Protein AF-A0A843UYB7-F1 (afdb_monomer_lite)

Foldseek 3Di:
DDDDDDDDDDDDDDDDDDDDDDDDPPDDDPPPDDDPVRVVVVVVCVVPPDPPPPPPPPPPPPVPPPPPPPPDPPDDDDPDPDDDDDPDDPPDPPPPPPPPLVCLLVVLVVQLVVLVVQLVVLQVVLVVCVVVVNNVSSVVSNVVSVVSVVSSVVSVVVSVVSVVVVVVVVCVPPDDDDQPVDDPVVSVVVVVVVVCVVVVHDDD

Sequence (204 aa):
MPQDRLPILGSQHSEVKDLSSAQRKSSDSYSMNKSGSDFRQEVLESLFCAPKRFEETPKRAQLQLGLNRTRVVGQKVVSAPLDDVNPRPPTDITKEVDDNEDDSYPILRRAAKQSWDLMKRYYEAAVDAFNKGDRAKADYLIEQGKHYNKMAREADENSARKVLDSRNVESENDFVLDLHTHDAKNGVKLLKCHLRSLAGIPCK

Secondary structure (DSSP, 8-state):
-----------------------------------HHHHHHHHHHHHH----------------TTTT----TT-----SPPP----PPP----------GGGHHHHHHHHHHHHHHHHHHHHHHHHHHHHTT-HHHHHHHHHHHHHHHHHHHHHHHHHHHHHHHHHHHHHTT------TTS-HHHHHHHHHHHHHHHTT----

Structure (mmCIF, N/CA/C/O backbone):
data_AF-A0A843UYB7-F1
#
_entry.id   AF-A0A843UYB7-F1
#
loop_
_atom_site.group_PDB
_atom_site.id
_atom_site.type_symbol
_atom_site.label_atom_id
_atom_site.label_alt_id
_atom_site.label_comp_id
_atom_site.label_asym_id
_atom_site.label_entit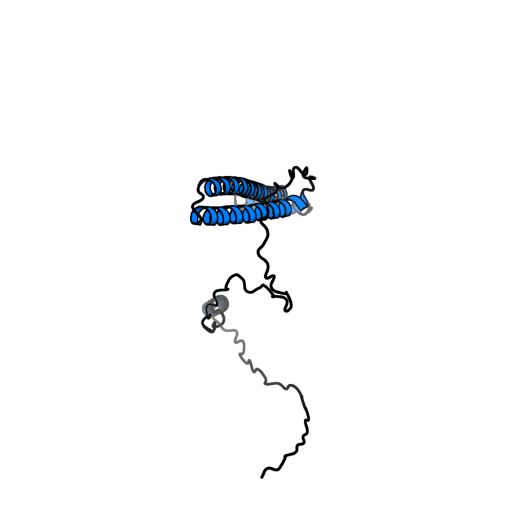y_id
_atom_site.label_seq_id
_atom_site.pdbx_PDB_ins_code
_atom_site.Cartn_x
_atom_site.Cartn_y
_atom_site.Cartn_z
_atom_site.occupancy
_atom_site.B_iso_or_equiv
_atom_site.auth_seq_id
_atom_site.auth_comp_id
_atom_site.auth_asym_id
_atom_site.auth_atom_id
_atom_site.pdbx_PDB_model_num
ATOM 1 N N . MET A 1 1 ? -32.631 -72.052 23.755 1.00 38.47 1 MET A N 1
ATOM 2 C CA . MET A 1 1 ? -31.395 -72.840 23.593 1.00 38.47 1 MET A CA 1
ATOM 3 C C . MET A 1 1 ? -30.642 -72.292 22.389 1.00 38.47 1 MET A C 1
ATOM 5 O O . MET A 1 1 ? -31.276 -72.141 21.351 1.00 38.47 1 MET A O 1
ATOM 9 N N . PRO A 1 2 ? -29.376 -71.884 22.565 1.00 52.22 2 PRO A N 1
ATOM 10 C CA . PRO A 1 2 ? -28.507 -71.350 21.517 1.00 52.22 2 PRO A CA 1
ATOM 11 C C . PRO A 1 2 ? -27.793 -72.480 20.751 1.00 52.22 2 PRO A C 1
ATOM 13 O O . PRO A 1 2 ? -28.013 -73.647 21.070 1.00 52.22 2 PRO A O 1
ATOM 16 N N . GLN A 1 3 ? -26.866 -72.073 19.868 1.00 44.91 3 GLN A N 1
ATOM 17 C CA . GLN A 1 3 ? -25.714 -72.802 19.289 1.00 44.91 3 GLN A CA 1
ATOM 18 C C . GLN A 1 3 ? -25.912 -73.178 17.804 1.00 44.91 3 GLN A C 1
ATOM 20 O O . GLN A 1 3 ? -26.955 -73.700 17.441 1.00 44.91 3 GLN A O 1
ATOM 25 N N . ASP A 1 4 ? -24.978 -72.980 16.873 1.00 44.19 4 ASP A N 1
ATOM 26 C CA . ASP A 1 4 ? -23.660 -72.340 16.906 1.00 44.19 4 ASP A CA 1
ATOM 27 C C . ASP A 1 4 ? -23.120 -72.204 15.456 1.00 44.19 4 ASP A C 1
ATOM 29 O O . ASP A 1 4 ? -23.380 -73.052 14.610 1.00 44.19 4 ASP A O 1
ATOM 33 N N . ARG A 1 5 ? -22.343 -71.133 15.236 1.00 41.47 5 ARG A N 1
ATOM 34 C CA . ARG A 1 5 ? -21.088 -70.999 14.450 1.00 41.47 5 ARG A CA 1
ATOM 35 C C . ARG A 1 5 ? -20.939 -71.440 12.976 1.00 41.47 5 ARG A C 1
ATOM 37 O O . ARG A 1 5 ? -21.003 -72.607 12.613 1.00 41.47 5 ARG A O 1
ATOM 44 N N . LEU A 1 6 ? -20.475 -70.446 12.202 1.00 46.69 6 LEU A N 1
ATOM 45 C CA . LEU A 1 6 ? -19.615 -70.498 10.998 1.00 46.69 6 LEU A CA 1
ATOM 46 C C . LEU A 1 6 ? -18.245 -71.169 11.277 1.00 46.69 6 LEU A C 1
ATOM 48 O O . LEU A 1 6 ? -17.836 -71.197 12.442 1.00 46.69 6 LEU A O 1
ATOM 52 N N . PRO A 1 7 ? -17.476 -71.615 10.253 1.00 52.88 7 PRO A N 1
ATOM 53 C CA . PRO A 1 7 ? -16.361 -70.792 9.712 1.00 52.88 7 PRO A CA 1
ATOM 54 C C . PRO A 1 7 ? -16.088 -70.971 8.182 1.00 52.88 7 PRO A C 1
ATOM 56 O O . PRO A 1 7 ? -16.431 -72.000 7.618 1.00 52.88 7 PRO A O 1
ATOM 59 N N . ILE A 1 8 ? -15.713 -69.933 7.409 1.00 40.12 8 ILE A N 1
ATOM 60 C CA . ILE A 1 8 ? -14.378 -69.331 7.093 1.00 40.12 8 ILE A CA 1
ATOM 61 C C . ILE A 1 8 ? -13.538 -70.085 6.029 1.00 40.12 8 ILE A C 1
ATOM 63 O O . ILE A 1 8 ? -13.443 -71.305 6.053 1.00 40.12 8 ILE A O 1
ATOM 67 N N . LEU A 1 9 ? -12.833 -69.260 5.223 1.00 37.69 9 LEU A N 1
ATOM 68 C CA . LEU A 1 9 ? -11.606 -69.459 4.417 1.00 37.69 9 LEU A CA 1
ATOM 69 C C . LEU A 1 9 ? -11.890 -69.625 2.909 1.00 37.69 9 LEU A C 1
ATOM 71 O O . LEU A 1 9 ? -12.564 -70.557 2.511 1.00 37.69 9 LEU A O 1
ATOM 75 N N . GLY A 1 10 ? -11.470 -68.761 1.981 1.00 32.03 10 GLY A N 1
ATOM 76 C CA . GLY A 1 10 ? -10.384 -67.781 1.942 1.00 32.03 10 GLY A CA 1
ATOM 77 C C . GLY A 1 10 ? -9.462 -68.151 0.775 1.00 32.03 10 GLY A C 1
ATOM 78 O O . GLY A 1 10 ? -9.026 -69.290 0.733 1.00 32.03 10 GLY A O 1
ATOM 79 N N . SER A 1 11 ? -9.184 -67.241 -0.165 1.00 41.31 11 SER A N 1
ATOM 80 C CA . SER A 1 11 ? -7.871 -67.113 -0.829 1.00 41.31 11 SER A CA 1
ATOM 81 C C . SER A 1 11 ? -7.881 -65.966 -1.845 1.00 41.31 11 SER A C 1
ATOM 83 O O . SER A 1 11 ? -8.784 -65.853 -2.671 1.00 41.31 11 SER A O 1
ATOM 85 N N . GLN A 1 12 ? -6.864 -65.115 -1.754 1.00 40.59 12 GLN A N 1
ATOM 86 C CA . GLN A 1 12 ? -6.526 -64.065 -2.710 1.00 40.59 12 GLN A CA 1
ATOM 87 C C . GLN A 1 12 ? -5.619 -64.658 -3.791 1.00 40.59 12 GLN A C 1
ATOM 89 O O . GLN A 1 12 ? -4.765 -65.462 -3.446 1.00 40.59 12 GLN A O 1
ATOM 94 N N . HIS A 1 13 ? -5.701 -64.189 -5.037 1.00 35.97 13 HIS A N 1
ATOM 95 C CA . HIS A 1 13 ? -4.514 -64.057 -5.887 1.00 35.97 13 HIS A CA 1
ATOM 96 C C . HIS A 1 13 ? -4.690 -62.912 -6.892 1.00 35.97 13 HIS A C 1
ATOM 98 O O . HIS A 1 13 ? -5.689 -62.793 -7.593 1.00 35.97 13 HIS A O 1
ATOM 104 N N . SER A 1 14 ? -3.676 -62.058 -6.883 1.00 39.34 14 SER A N 1
ATOM 105 C CA . SER A 1 14 ? -3.340 -60.972 -7.794 1.00 39.34 14 SER A CA 1
ATOM 106 C C . SER A 1 14 ? -2.979 -61.460 -9.200 1.00 39.34 14 SER A C 1
ATOM 108 O O . SER A 1 14 ? -2.197 -62.401 -9.302 1.00 39.34 14 SER A O 1
ATOM 110 N N . GLU A 1 15 ? -3.347 -60.716 -10.247 1.00 38.31 15 GLU A N 1
ATOM 111 C CA . GLU A 1 15 ? -2.420 -60.483 -11.364 1.00 38.31 15 GLU A CA 1
ATOM 112 C C . GLU A 1 15 ? -2.709 -59.139 -12.054 1.00 38.31 15 GLU A C 1
ATOM 114 O O . GLU A 1 15 ? -3.790 -58.889 -12.583 1.00 38.31 15 GLU A O 1
ATOM 119 N N . VAL A 1 16 ? -1.712 -58.259 -11.997 1.00 43.47 16 VAL A N 1
ATOM 120 C CA . VAL A 1 16 ? -1.523 -57.085 -12.852 1.00 43.47 16 VAL A CA 1
ATOM 121 C C . VAL A 1 16 ? -0.778 -57.528 -14.112 1.00 43.47 16 VAL A C 1
ATOM 123 O O . VAL A 1 16 ? 0.199 -58.264 -13.987 1.00 43.47 16 VAL A O 1
ATOM 126 N N . LYS A 1 17 ? -1.196 -57.053 -15.295 1.00 40.38 17 LYS A N 1
ATOM 127 C CA . LYS A 1 17 ? -0.360 -56.932 -16.510 1.00 40.38 17 LYS A CA 1
ATOM 128 C C . LYS A 1 17 ? -1.025 -56.038 -17.565 1.00 40.38 17 LYS A C 1
ATOM 130 O O . LYS A 1 17 ? -1.943 -56.432 -18.273 1.00 40.38 17 LYS A O 1
ATOM 135 N N . ASP A 1 18 ? -0.568 -54.796 -17.547 1.00 33.97 18 ASP A N 1
ATOM 136 C CA . ASP A 1 18 ? -0.149 -53.916 -18.643 1.00 33.97 18 ASP A CA 1
ATOM 137 C C . ASP A 1 18 ? -0.602 -54.140 -20.105 1.00 33.97 18 ASP A C 1
ATOM 139 O O . ASP A 1 18 ? -0.349 -55.162 -20.734 1.00 33.97 18 ASP A O 1
ATOM 143 N N . LEU A 1 19 ? -1.130 -53.027 -20.641 1.00 41.94 19 LEU A N 1
ATOM 144 C CA . LEU A 1 19 ? -0.761 -52.321 -21.882 1.00 41.94 19 LEU A CA 1
ATOM 145 C C . LEU A 1 19 ? -0.670 -53.105 -23.204 1.00 41.94 19 LEU A C 1
ATOM 147 O O . LEU A 1 19 ? 0.316 -53.775 -23.486 1.00 41.94 19 LEU A O 1
ATOM 151 N N . SER A 1 20 ? -1.581 -52.784 -24.133 1.00 36.72 20 SER A N 1
ATOM 152 C CA . SER A 1 20 ? -1.238 -52.717 -25.560 1.00 36.72 20 SER A CA 1
ATOM 153 C C . SER A 1 20 ? -2.228 -51.875 -26.379 1.00 36.72 20 SER A C 1
ATOM 155 O O . SER A 1 20 ? -3.390 -52.222 -26.551 1.00 36.72 20 SER A O 1
ATOM 157 N N . SER A 1 21 ? -1.700 -50.754 -26.874 1.00 40.72 21 SER A N 1
ATOM 158 C CA . SER A 1 21 ? -1.943 -50.099 -28.168 1.00 40.72 21 SER A CA 1
ATOM 159 C C . SER A 1 21 ? -3.346 -50.137 -28.811 1.00 40.72 21 SER A C 1
ATOM 161 O O . SER A 1 21 ? -3.696 -51.041 -29.560 1.00 40.72 21 SER A O 1
ATOM 163 N N . ALA A 1 22 ? -4.086 -49.029 -28.686 1.00 41.28 22 ALA A N 1
ATOM 164 C CA . ALA A 1 22 ? -5.097 -48.647 -29.674 1.00 41.28 22 ALA A CA 1
ATOM 165 C C . ALA A 1 22 ? -4.536 -47.511 -30.542 1.00 41.28 22 ALA A C 1
ATOM 167 O O . ALA A 1 22 ? -4.324 -46.382 -30.094 1.00 41.28 22 ALA A O 1
ATOM 168 N N . GLN A 1 23 ? -4.226 -47.869 -31.784 1.00 40.38 23 GLN A N 1
ATOM 169 C CA . GLN A 1 23 ? -3.634 -47.029 -32.815 1.00 40.38 23 GLN A CA 1
ATOM 170 C C . GLN A 1 23 ? -4.481 -45.776 -33.082 1.00 40.38 23 GLN A C 1
ATOM 172 O O . GLN A 1 23 ? -5.646 -45.862 -33.466 1.00 40.38 23 GLN A O 1
ATOM 177 N N . ARG A 1 24 ? -3.860 -44.598 -32.964 1.00 41.16 24 ARG A N 1
ATOM 178 C CA . ARG A 1 24 ? -4.376 -43.358 -33.551 1.00 41.16 24 ARG A CA 1
ATOM 179 C C . ARG A 1 24 ? -4.051 -43.375 -35.043 1.00 41.16 24 ARG A C 1
ATOM 181 O O . ARG A 1 24 ? -2.905 -43.153 -35.424 1.00 41.16 24 ARG A O 1
ATOM 188 N N . LYS A 1 25 ? -5.046 -43.634 -35.891 1.00 37.84 25 LYS A N 1
ATOM 189 C CA . LYS A 1 25 ? -4.971 -43.271 -37.311 1.00 37.84 25 LYS A CA 1
ATOM 190 C C . LYS A 1 25 ? -5.332 -41.793 -37.430 1.00 37.84 25 LYS A C 1
ATOM 192 O O . LYS A 1 25 ? -6.505 -41.451 -37.491 1.00 37.84 25 LYS A O 1
ATOM 197 N N . SER A 1 26 ? -4.320 -40.930 -37.408 1.00 42.53 26 SER A N 1
ATOM 198 C CA . SER A 1 26 ? -4.428 -39.612 -38.032 1.00 42.53 26 SER A CA 1
ATOM 199 C C . SER A 1 26 ? -3.944 -39.789 -39.464 1.00 42.53 26 SER A C 1
ATOM 201 O O . SER A 1 26 ? -2.758 -40.007 -39.709 1.00 42.53 26 SER A O 1
ATOM 203 N N . SER A 1 27 ? -4.885 -39.820 -40.395 1.00 46.25 27 SER A N 1
ATOM 204 C CA . SER A 1 27 ? -4.606 -39.780 -41.822 1.00 46.25 27 SER A CA 1
ATOM 205 C C . SER A 1 27 ? -5.350 -38.584 -42.368 1.00 46.25 27 SER A C 1
ATOM 207 O O . SER A 1 27 ? -6.464 -38.742 -42.840 1.00 46.25 27 SER A O 1
ATOM 209 N N . ASP A 1 28 ? -4.721 -37.415 -42.300 1.00 39.84 28 ASP A N 1
ATOM 210 C CA . ASP A 1 28 ? -5.088 -36.299 -43.159 1.00 39.84 28 ASP A CA 1
ATOM 211 C C . ASP A 1 28 ? -3.856 -35.915 -43.972 1.00 39.84 28 ASP A C 1
ATOM 213 O O . ASP A 1 28 ? -2.851 -35.400 -43.483 1.00 39.84 28 ASP A O 1
ATOM 217 N N . SER A 1 29 ? -3.926 -36.294 -45.241 1.00 45.28 29 SER A N 1
ATOM 218 C CA . SER A 1 29 ? -2.981 -35.969 -46.292 1.00 45.28 29 SER A CA 1
ATOM 219 C C . SER A 1 29 ? -2.910 -34.457 -46.489 1.00 45.28 29 SER A C 1
ATOM 221 O O . SER A 1 29 ? -3.917 -33.822 -46.810 1.00 45.28 29 SER A O 1
ATOM 223 N N . TYR A 1 30 ? -1.713 -33.888 -46.372 1.00 45.88 30 TYR A N 1
ATOM 224 C CA . TYR A 1 30 ? -1.438 -32.501 -46.732 1.00 45.88 30 TYR A CA 1
ATOM 225 C C . TYR A 1 30 ? -1.549 -32.333 -48.256 1.00 45.88 30 TYR A C 1
ATOM 227 O O . TYR A 1 30 ? -0.590 -32.528 -49.001 1.00 45.88 30 TYR A O 1
ATOM 235 N N . SER A 1 31 ? -2.750 -32.004 -48.730 1.00 49.34 31 SER A N 1
ATOM 236 C CA . SER A 1 31 ? -2.987 -31.529 -50.093 1.00 49.34 31 SER A CA 1
ATOM 237 C C . SER A 1 31 ? -2.519 -30.075 -50.184 1.00 49.34 31 SER A C 1
ATOM 239 O O . SER A 1 31 ? -3.184 -29.157 -49.700 1.00 49.34 31 SER A O 1
ATOM 241 N N . MET A 1 32 ? -1.338 -29.862 -50.765 1.00 53.53 32 MET A N 1
ATOM 242 C CA . MET A 1 32 ? -0.786 -28.534 -51.039 1.00 53.53 32 MET A CA 1
ATOM 243 C C . MET A 1 32 ? -1.452 -27.930 -52.274 1.00 53.53 32 MET A C 1
ATOM 245 O O . MET A 1 32 ? -0.832 -27.869 -53.322 1.00 53.53 32 MET A O 1
ATOM 249 N N . ASN A 1 33 ? -2.712 -27.510 -52.153 1.00 61.00 33 ASN A N 1
ATOM 250 C CA . ASN A 1 33 ? -3.392 -26.629 -53.110 1.00 61.00 33 ASN A CA 1
ATOM 251 C C . ASN A 1 33 ? -4.466 -25.813 -52.367 1.00 61.00 33 ASN A C 1
ATOM 253 O O . ASN A 1 33 ? -5.655 -25.925 -52.654 1.00 61.00 33 ASN A O 1
ATOM 257 N N . LYS A 1 34 ? -4.059 -25.039 -51.355 1.00 61.59 34 LYS A N 1
ATOM 258 C CA . LYS A 1 34 ? -4.947 -24.118 -50.632 1.00 61.59 34 LYS A CA 1
ATOM 259 C C . LYS A 1 34 ? -4.692 -22.698 -51.126 1.00 61.59 34 LYS A C 1
ATOM 261 O O . LYS A 1 34 ? -3.544 -22.253 -51.177 1.00 61.59 34 LYS A O 1
ATOM 266 N N . SER A 1 35 ? -5.746 -22.004 -51.547 1.00 64.88 35 SER A N 1
ATOM 267 C CA . SER A 1 35 ? -5.642 -20.625 -52.020 1.00 64.88 35 SER A CA 1
ATOM 268 C C . SER A 1 35 ? -5.215 -19.707 -50.864 1.00 64.88 35 SER A C 1
ATOM 270 O O . SER A 1 35 ? -5.395 -20.033 -49.692 1.00 64.88 35 SER A O 1
ATOM 272 N N . GLY A 1 36 ? -4.611 -18.549 -51.151 1.00 65.06 36 GLY A N 1
ATOM 273 C CA . GLY A 1 36 ? -4.070 -17.666 -50.103 1.00 65.06 36 GLY A CA 1
ATOM 274 C C . GLY A 1 36 ? -5.109 -17.138 -49.095 1.00 65.06 36 GLY A C 1
ATOM 275 O O . GLY A 1 36 ? -4.735 -16.593 -48.055 1.00 65.06 36 GLY A O 1
ATOM 276 N N . SER A 1 37 ? -6.410 -17.251 -49.385 1.00 69.12 37 SER A N 1
ATOM 277 C CA . SER A 1 37 ? -7.489 -17.017 -48.413 1.00 69.12 37 SER A CA 1
ATOM 278 C C . SER A 1 37 ? -7.620 -18.164 -47.414 1.00 69.12 37 SER A C 1
ATOM 280 O O . SER A 1 37 ? -7.746 -17.903 -46.221 1.00 69.12 37 SER A O 1
ATOM 282 N N . ASP A 1 38 ? -7.493 -19.405 -47.876 1.00 75.94 38 ASP A N 1
ATOM 283 C CA . ASP A 1 38 ? -7.696 -20.611 -47.070 1.00 75.94 38 ASP A CA 1
ATOM 284 C C . ASP A 1 38 ? -6.585 -20.767 -46.027 1.00 75.94 38 ASP A C 1
ATOM 286 O O . ASP A 1 38 ? -6.855 -21.090 -44.875 1.00 75.94 38 ASP A O 1
ATOM 290 N N . PHE A 1 39 ? -5.337 -20.440 -46.391 1.00 79.94 39 PHE A N 1
ATOM 291 C CA . PHE A 1 39 ? -4.223 -20.423 -45.436 1.00 79.94 39 PHE A CA 1
ATOM 292 C C . PHE A 1 39 ? -4.409 -19.355 -44.351 1.00 79.94 39 PHE A C 1
ATOM 294 O O . PHE A 1 39 ? -4.140 -19.597 -43.178 1.00 79.94 39 PHE A O 1
ATOM 301 N N . ARG A 1 40 ? -4.892 -18.161 -44.722 1.00 82.56 40 ARG A N 1
ATOM 302 C CA . ARG A 1 40 ? -5.164 -17.096 -43.744 1.00 82.56 40 ARG A CA 1
ATOM 303 C C . ARG A 1 40 ? -6.273 -17.499 -42.783 1.00 82.56 40 ARG A C 1
ATOM 305 O O . ARG A 1 40 ? -6.155 -17.240 -41.591 1.00 82.56 40 ARG A O 1
ATOM 312 N N . GLN A 1 41 ? -7.313 -18.145 -43.294 1.00 82.81 41 GLN A N 1
ATOM 313 C CA . GLN A 1 41 ? -8.404 -18.643 -42.474 1.00 82.81 41 GLN A CA 1
ATOM 314 C C . GLN A 1 41 ? -7.939 -19.767 -41.534 1.00 82.81 41 GLN A C 1
ATOM 316 O O . GLN A 1 41 ? -8.244 -19.714 -40.350 1.00 82.81 41 GLN A O 1
ATOM 321 N N . GLU A 1 42 ? -7.101 -20.690 -42.009 1.00 84.88 42 GLU A N 1
ATOM 322 C CA . GLU A 1 42 ? -6.504 -21.763 -41.199 1.00 84.88 42 GLU A CA 1
ATOM 323 C C . GLU A 1 42 ? -5.594 -21.227 -40.081 1.00 84.88 42 GLU A C 1
ATOM 325 O O . GLU A 1 42 ? -5.669 -21.683 -38.940 1.00 84.88 42 GLU A O 1
ATOM 330 N N . VAL A 1 43 ? -4.769 -20.214 -40.371 1.00 86.88 43 VAL A N 1
ATOM 331 C CA . VAL A 1 43 ? -3.932 -19.556 -39.354 1.00 86.88 43 VAL A CA 1
ATOM 332 C C . VAL A 1 43 ? -4.796 -18.870 -38.296 1.00 86.88 43 VAL A C 1
ATOM 334 O O . VAL A 1 43 ? -4.516 -18.992 -37.103 1.00 86.88 43 VAL A O 1
ATOM 337 N N . LEU A 1 44 ? -5.854 -18.166 -38.707 1.00 85.44 44 LEU A N 1
ATOM 338 C CA . LEU A 1 44 ? -6.772 -17.513 -37.772 1.00 85.44 44 LEU A CA 1
ATOM 339 C C . LEU A 1 44 ? -7.533 -18.539 -36.924 1.00 85.44 44 LEU A C 1
ATOM 341 O O . LEU A 1 44 ? -7.617 -18.382 -35.709 1.00 85.44 44 LEU A O 1
ATOM 345 N N . GLU A 1 45 ? -8.023 -19.619 -37.524 1.00 82.94 45 GLU A N 1
ATOM 346 C CA . GLU A 1 45 ? -8.679 -20.704 -36.794 1.00 82.94 45 GLU A CA 1
ATOM 347 C C . GLU A 1 45 ? -7.714 -21.360 -35.802 1.00 82.94 45 GLU A C 1
ATOM 349 O O . GLU A 1 45 ? -8.072 -21.547 -34.646 1.00 82.94 45 GLU A O 1
ATOM 354 N N . SER A 1 46 ? -6.454 -21.603 -36.165 1.00 83.94 46 SER A N 1
ATOM 355 C CA . SER A 1 46 ? -5.486 -22.190 -35.232 1.00 83.94 46 SER A CA 1
ATOM 356 C C . SER A 1 46 ? -5.088 -21.258 -34.080 1.00 83.94 46 SER A C 1
ATOM 358 O O . SER A 1 46 ? -4.744 -21.749 -33.004 1.00 83.94 46 SER A O 1
ATOM 360 N N . LEU A 1 47 ? -5.100 -19.936 -34.284 1.00 86.75 47 LEU A N 1
ATOM 361 C CA . LEU A 1 47 ? -4.780 -18.957 -33.237 1.00 86.75 47 LEU A CA 1
ATOM 362 C C . LEU A 1 47 ? -5.957 -18.714 -32.283 1.00 86.75 47 LEU A C 1
ATOM 364 O O . LEU A 1 47 ? -5.740 -18.479 -31.094 1.00 86.75 47 LEU A O 1
ATOM 368 N N . PHE A 1 48 ? -7.190 -18.758 -32.795 1.00 82.69 48 PHE A N 1
ATOM 369 C CA . PHE A 1 48 ? -8.384 -18.342 -32.053 1.00 82.69 48 PHE A CA 1
ATOM 370 C C . PHE A 1 48 ? -9.337 -19.487 -31.683 1.00 82.69 48 PHE A C 1
ATOM 372 O O . PHE A 1 48 ? -10.171 -19.307 -30.791 1.00 82.69 48 PHE A O 1
ATOM 379 N N . CYS A 1 49 ? -9.201 -20.684 -32.262 1.00 75.94 49 CYS A N 1
ATOM 380 C CA . CYS A 1 49 ? -9.852 -21.886 -31.744 1.00 75.94 49 CYS A CA 1
ATOM 381 C C . CYS A 1 49 ? -9.088 -22.394 -30.521 1.00 75.94 49 CYS A C 1
ATOM 383 O O . CYS A 1 49 ? -8.276 -23.316 -30.583 1.00 75.94 49 CYS A O 1
ATOM 385 N N . ALA A 1 50 ? -9.392 -21.807 -29.366 1.00 72.00 50 ALA A N 1
ATOM 386 C CA . ALA A 1 50 ? -9.063 -22.432 -28.096 1.00 72.00 50 ALA A CA 1
ATOM 387 C C . ALA A 1 50 ? -9.695 -23.842 -28.053 1.00 72.00 50 ALA A C 1
ATOM 389 O O . ALA A 1 50 ? -10.860 -23.988 -28.447 1.00 72.00 50 ALA A O 1
ATOM 390 N N . PRO A 1 51 ? -8.981 -24.876 -27.564 1.00 70.81 51 PRO A N 1
ATOM 391 C CA . PRO A 1 51 ? -9.575 -26.182 -27.312 1.00 70.81 51 PRO A CA 1
ATOM 392 C C . PRO A 1 51 ? -10.877 -25.995 -26.543 1.00 70.81 51 PRO A C 1
ATOM 394 O O . PRO A 1 51 ? -10.898 -25.253 -25.558 1.00 70.81 51 PRO A O 1
ATOM 397 N N . LYS A 1 52 ? -11.951 -26.623 -27.036 1.00 58.06 52 LYS A N 1
ATOM 398 C CA . LYS A 1 52 ? -13.307 -26.543 -26.486 1.00 58.06 52 LYS A CA 1
ATOM 399 C C . LYS A 1 52 ? -13.211 -26.759 -24.976 1.00 58.06 52 LYS A C 1
ATOM 401 O O . LYS A 1 52 ? -13.017 -27.886 -24.522 1.00 58.06 52 LYS A O 1
ATOM 406 N N . ARG A 1 53 ? -13.246 -25.673 -24.197 1.00 58.84 53 ARG A N 1
ATOM 407 C CA . ARG A 1 53 ? -13.254 -25.776 -22.742 1.00 58.84 53 ARG A CA 1
ATOM 408 C C . ARG A 1 53 ? -14.562 -26.468 -22.424 1.00 58.84 53 ARG A C 1
ATOM 410 O O . ARG A 1 53 ? -15.623 -25.922 -22.713 1.00 58.84 53 ARG A O 1
ATOM 417 N N . PHE A 1 54 ? -14.490 -27.690 -21.915 1.00 53.59 54 PHE A N 1
ATOM 418 C CA . PHE A 1 54 ? -15.643 -28.272 -21.262 1.00 53.59 54 PHE A CA 1
ATOM 419 C C . PHE A 1 54 ? -16.048 -27.272 -20.179 1.00 53.59 54 PHE A C 1
ATOM 421 O O . PHE A 1 54 ? -15.229 -26.926 -19.325 1.00 53.59 54 PHE A O 1
ATOM 428 N N . GLU A 1 55 ? -17.271 -26.746 -20.254 1.00 58.34 55 GLU A N 1
ATOM 429 C CA . GLU A 1 55 ? -17.904 -26.092 -19.113 1.00 58.34 55 GLU A CA 1
ATOM 430 C C . GLU A 1 55 ? -18.170 -27.174 -18.064 1.00 58.34 55 GLU A C 1
ATOM 432 O O . GLU A 1 55 ? -19.298 -27.591 -17.820 1.00 58.34 55 GLU A O 1
ATOM 437 N N . GLU A 1 56 ? -17.111 -27.662 -17.426 1.00 56.53 56 GLU A N 1
ATOM 438 C CA . GLU A 1 56 ? -17.253 -28.093 -16.055 1.00 56.53 56 GLU A CA 1
ATOM 439 C C . GLU A 1 56 ? -17.448 -26.796 -15.284 1.00 56.53 56 GLU A C 1
ATOM 441 O O . GLU A 1 56 ? -16.511 -26.018 -15.090 1.00 56.53 56 GLU A O 1
ATOM 446 N N . THR A 1 57 ? -18.712 -26.497 -14.969 1.00 53.75 57 THR A N 1
ATOM 447 C CA . THR A 1 57 ? -19.073 -25.374 -14.109 1.00 53.75 57 THR A CA 1
ATOM 448 C C . THR A 1 57 ? -18.059 -25.338 -12.972 1.00 53.75 57 THR A C 1
ATOM 450 O O . THR A 1 57 ? -17.972 -26.333 -12.242 1.00 53.75 57 THR A O 1
ATOM 453 N N . PRO A 1 58 ? -17.276 -24.261 -12.791 1.00 46.25 58 PRO A N 1
ATOM 454 C CA . PRO A 1 58 ? -16.450 -24.173 -11.614 1.00 46.25 58 PRO A CA 1
ATOM 455 C C . PRO A 1 58 ? -17.455 -24.074 -10.480 1.00 46.25 58 PRO A C 1
ATOM 457 O O . PRO A 1 58 ? -18.081 -23.031 -10.269 1.00 46.25 58 PRO A O 1
ATOM 460 N N . LYS A 1 59 ? -17.673 -25.189 -9.779 1.00 53.66 59 LYS A N 1
ATOM 461 C CA . LYS A 1 59 ? -18.308 -25.174 -8.475 1.00 53.66 59 LYS A CA 1
ATOM 462 C C . LYS A 1 59 ? -17.429 -24.207 -7.708 1.00 53.66 59 LYS A C 1
ATOM 464 O O . LYS A 1 59 ? -16.279 -24.533 -7.426 1.00 53.66 59 LYS A O 1
ATOM 469 N N . ARG A 1 60 ? -17.901 -22.967 -7.537 1.00 51.50 60 ARG A N 1
ATOM 470 C CA . ARG A 1 60 ? -17.169 -21.908 -6.851 1.00 51.50 60 ARG A CA 1
ATOM 471 C C . ARG A 1 60 ? -16.960 -22.412 -5.434 1.00 51.50 60 ARG A C 1
ATOM 473 O O . ARG A 1 60 ? -17.776 -22.166 -4.552 1.00 51.50 60 ARG A O 1
ATOM 480 N N . ALA A 1 61 ? -15.879 -23.148 -5.221 1.00 54.47 61 ALA A N 1
ATOM 481 C CA . ALA A 1 61 ? -15.284 -23.273 -3.924 1.00 54.47 61 ALA A CA 1
ATOM 482 C C . ALA A 1 61 ? -14.786 -21.862 -3.651 1.00 54.47 61 ALA A C 1
ATOM 484 O O . ALA A 1 61 ? -13.717 -21.461 -4.107 1.00 54.47 61 ALA A O 1
ATOM 485 N N . GLN A 1 62 ? -15.628 -21.068 -2.986 1.00 55.41 62 GLN A N 1
ATOM 486 C CA . GLN A 1 62 ? -15.120 -19.991 -2.163 1.00 55.41 62 GLN A CA 1
ATOM 487 C C . GLN A 1 62 ? -13.985 -20.629 -1.373 1.00 55.41 62 GLN A C 1
ATOM 489 O O . GLN A 1 62 ? -14.226 -21.520 -0.555 1.00 55.41 62 GLN A O 1
ATOM 494 N N . LEU A 1 63 ? -12.747 -20.277 -1.712 1.00 51.56 63 LEU A N 1
ATOM 495 C CA . LEU A 1 63 ? -11.610 -20.653 -0.901 1.00 51.56 63 LEU A CA 1
ATOM 496 C C . LEU A 1 63 ? -11.865 -19.959 0.429 1.00 51.56 63 LEU A C 1
ATOM 498 O O . LEU A 1 63 ? -11.635 -18.760 0.567 1.00 51.56 63 LEU A O 1
ATOM 502 N N . GLN A 1 64 ? -12.450 -20.698 1.373 1.00 48.31 64 GLN A N 1
ATOM 503 C CA . GLN A 1 64 ? -12.569 -20.255 2.744 1.00 48.31 64 GLN A CA 1
ATOM 504 C C . GLN A 1 64 ? -11.140 -20.031 3.215 1.00 48.31 64 GLN A C 1
ATOM 506 O O . GLN A 1 64 ? -10.364 -20.970 3.418 1.00 48.31 64 GLN A O 1
ATOM 511 N N . LEU A 1 65 ? -10.778 -18.757 3.292 1.00 54.97 65 LEU A N 1
ATOM 512 C CA . LEU A 1 65 ? -9.529 -18.285 3.841 1.00 54.97 65 LEU A CA 1
ATOM 513 C C . LEU A 1 65 ? -9.376 -18.909 5.238 1.00 54.97 65 LEU A C 1
ATOM 515 O O . LEU A 1 65 ? -10.084 -18.526 6.164 1.00 54.97 65 LEU A O 1
ATOM 519 N N . GLY A 1 66 ? -8.503 -19.914 5.380 1.00 55.53 66 GLY A N 1
ATOM 520 C CA . GLY A 1 66 ? -8.233 -20.548 6.678 1.00 55.53 66 GLY A CA 1
ATOM 521 C C . GLY A 1 66 ? -8.064 -22.070 6.716 1.00 55.53 66 GLY A C 1
ATOM 522 O O . GLY A 1 66 ? -7.646 -22.573 7.758 1.00 55.53 66 GLY A O 1
ATOM 523 N N . LEU A 1 67 ? -8.319 -22.820 5.635 1.00 49.38 67 LEU A N 1
ATOM 524 C CA . LEU A 1 67 ? -8.224 -24.295 5.681 1.00 49.38 67 LEU A CA 1
ATOM 525 C C . LEU A 1 67 ? -6.805 -24.885 5.555 1.00 49.38 67 LEU A C 1
ATOM 527 O O . LEU A 1 67 ? -6.629 -26.070 5.816 1.00 49.38 67 LEU A O 1
ATOM 531 N N . ASN A 1 68 ? -5.774 -24.084 5.271 1.00 51.06 68 ASN A N 1
ATOM 532 C CA . ASN A 1 68 ? -4.385 -24.577 5.192 1.00 51.06 68 ASN A CA 1
ATOM 533 C C . ASN A 1 68 ? -3.700 -24.733 6.562 1.00 51.06 68 ASN A C 1
ATOM 535 O O . ASN A 1 68 ? -2.486 -24.905 6.644 1.00 51.06 68 ASN A O 1
ATOM 539 N N . ARG A 1 69 ? -4.454 -24.674 7.664 1.00 49.72 69 ARG A N 1
ATOM 540 C CA . ARG A 1 69 ? -3.938 -25.070 8.974 1.00 49.72 69 ARG A CA 1
ATOM 541 C C . ARG A 1 69 ? -4.071 -26.580 9.092 1.00 49.72 69 ARG A C 1
ATOM 543 O O . ARG A 1 69 ? -5.109 -27.077 9.525 1.00 49.72 69 ARG A O 1
ATOM 550 N N . THR A 1 70 ? -3.011 -27.305 8.748 1.00 54.44 70 THR A N 1
ATOM 551 C CA . THR A 1 70 ? -2.810 -28.668 9.242 1.00 54.44 70 THR A CA 1
ATOM 552 C C . THR A 1 70 ? -2.823 -28.604 10.767 1.00 54.44 70 THR A C 1
ATOM 554 O O . THR A 1 70 ? -1.831 -28.251 11.404 1.00 54.44 70 THR A O 1
ATOM 557 N N . ARG A 1 71 ? -3.985 -28.864 11.370 1.00 54.00 71 ARG A N 1
ATOM 558 C CA . ARG A 1 71 ? -4.091 -29.093 12.806 1.00 54.00 71 ARG A CA 1
ATOM 559 C C . ARG A 1 71 ? -3.344 -30.393 13.066 1.00 54.00 71 ARG A C 1
ATOM 561 O O . ARG A 1 71 ? -3.795 -31.454 12.644 1.00 54.00 71 ARG A O 1
ATOM 568 N N . VAL A 1 72 ? -2.186 -30.296 13.710 1.00 47.00 72 VAL A N 1
ATOM 569 C CA . VAL A 1 72 ? -1.484 -31.463 14.240 1.00 47.00 72 VAL A CA 1
ATOM 570 C C . VAL A 1 72 ? -2.446 -32.158 15.202 1.00 47.00 72 VAL A C 1
ATOM 572 O O . VAL A 1 72 ? -2.892 -31.573 16.192 1.00 47.00 72 VAL A O 1
ATOM 575 N N . VAL A 1 73 ? -2.828 -33.388 14.866 1.00 50.84 73 VAL A N 1
ATOM 576 C CA . VAL A 1 73 ? -3.633 -34.245 15.737 1.00 50.84 73 VAL A CA 1
ATOM 577 C C . VAL A 1 73 ? -2.805 -34.512 16.994 1.00 50.84 73 VAL A C 1
ATOM 579 O O . VAL A 1 73 ? -1.714 -35.065 16.903 1.00 50.84 73 VAL A O 1
ATOM 582 N N . GLY A 1 74 ? -3.299 -34.069 18.154 1.00 53.84 74 GLY A N 1
ATOM 583 C CA . GLY A 1 74 ? -2.647 -34.281 19.454 1.00 53.84 74 GLY A CA 1
ATOM 584 C C . GLY A 1 74 ? -2.467 -33.036 20.326 1.00 53.84 74 GLY A C 1
ATOM 585 O O . GLY A 1 74 ? -2.053 -33.165 21.477 1.00 53.84 74 GLY A O 1
ATOM 586 N N . GLN A 1 75 ? -2.793 -31.831 19.845 1.00 52.22 75 GLN A N 1
ATOM 587 C CA . GLN A 1 75 ? -2.660 -30.637 20.682 1.00 52.22 75 GLN A CA 1
ATOM 588 C C . GLN A 1 75 ? -3.807 -30.550 21.702 1.00 52.22 75 GLN A C 1
ATOM 590 O O . GLN A 1 75 ? -4.952 -30.249 21.366 1.00 52.22 75 GLN A O 1
ATOM 595 N N . LYS A 1 76 ? -3.476 -30.856 22.962 1.00 55.69 76 LYS A N 1
ATOM 596 C CA . LYS A 1 76 ? -4.355 -30.762 24.132 1.00 55.69 76 LYS A CA 1
ATOM 597 C C . LYS A 1 76 ? -4.976 -29.363 24.205 1.00 55.69 76 LYS A C 1
ATOM 599 O O . LYS A 1 76 ? -4.259 -28.364 24.229 1.00 55.69 76 LYS A O 1
ATOM 604 N N . VAL A 1 77 ? -6.307 -29.304 24.237 1.00 54.91 77 VAL A N 1
ATOM 605 C CA . VAL A 1 77 ? -7.065 -28.066 24.456 1.00 54.91 77 VAL A CA 1
ATOM 606 C C . VAL A 1 77 ? -6.675 -27.511 25.826 1.00 54.91 77 VAL A C 1
ATOM 608 O O . VAL A 1 77 ? -6.856 -28.179 26.843 1.00 54.91 77 VAL A O 1
ATOM 611 N N . VAL A 1 78 ? -6.092 -26.312 25.847 1.00 56.91 78 VAL A N 1
ATOM 612 C CA . VAL A 1 78 ? -5.797 -25.584 27.084 1.00 56.91 78 VAL A CA 1
ATOM 613 C C . VAL A 1 78 ? -7.125 -25.069 27.631 1.00 56.91 78 VAL A C 1
ATOM 615 O O . VAL A 1 78 ? -7.765 -24.218 27.025 1.00 56.91 78 VAL A O 1
ATOM 618 N N . SER A 1 79 ? -7.561 -25.640 28.751 1.00 55.28 79 SER A N 1
ATOM 619 C CA . SER A 1 79 ? -8.834 -25.356 29.422 1.00 55.28 79 SER A CA 1
ATOM 620 C C . SER A 1 79 ? -8.701 -24.353 30.576 1.00 55.28 79 SER A C 1
ATOM 622 O O . SER A 1 79 ? -9.546 -24.338 31.466 1.00 55.28 79 SER A O 1
ATOM 624 N N . ALA A 1 80 ? -7.638 -23.548 30.602 1.00 60.78 80 ALA A N 1
ATOM 625 C CA . ALA A 1 80 ? -7.422 -22.541 31.637 1.00 60.78 80 ALA A CA 1
ATOM 626 C C . ALA A 1 80 ? -7.676 -21.133 31.068 1.00 60.78 80 ALA A C 1
ATOM 628 O O . ALA A 1 80 ? -7.193 -20.847 29.967 1.00 60.78 80 ALA A O 1
ATOM 629 N N . PRO A 1 81 ? -8.416 -20.259 31.776 1.00 56.38 81 PRO A N 1
ATOM 630 C CA . PRO A 1 81 ? -8.472 -18.838 31.451 1.00 56.38 81 PRO A CA 1
ATOM 631 C C . PRO A 1 81 ? -7.056 -18.255 31.409 1.00 56.38 81 PRO A C 1
ATOM 633 O O . PRO A 1 81 ? -6.245 -18.528 32.288 1.00 56.38 81 PRO A O 1
ATOM 636 N N . LEU A 1 82 ? -6.755 -17.501 30.352 1.00 54.97 82 LEU A N 1
ATOM 637 C CA . LEU A 1 82 ? -5.487 -16.792 30.203 1.00 54.97 82 LEU A CA 1
ATOM 638 C C . LEU A 1 82 ? -5.406 -15.704 31.275 1.00 54.97 82 LEU A C 1
ATOM 640 O O . LEU A 1 82 ? -6.270 -14.828 31.311 1.00 54.97 82 LEU A O 1
ATOM 644 N N . ASP A 1 83 ? -4.380 -15.772 32.121 1.00 53.50 83 ASP A N 1
ATOM 645 C CA . ASP A 1 83 ? -4.062 -14.711 33.073 1.00 53.50 83 ASP A CA 1
ATOM 646 C C . ASP A 1 83 ? -3.873 -13.373 32.341 1.00 53.50 83 ASP A C 1
ATOM 648 O O . ASP A 1 83 ? -3.318 -13.326 31.237 1.00 53.50 83 ASP A O 1
ATOM 652 N N . ASP A 1 84 ? -4.347 -12.289 32.963 1.00 51.12 84 ASP A N 1
ATOM 653 C CA . ASP A 1 84 ? -4.270 -10.917 32.459 1.00 51.12 84 ASP A CA 1
ATOM 654 C C . ASP A 1 84 ? -2.819 -10.534 32.119 1.00 51.12 84 ASP A C 1
ATOM 656 O O . ASP A 1 84 ? -2.011 -10.161 32.975 1.00 51.12 84 ASP A O 1
ATOM 660 N N . VAL A 1 85 ? -2.480 -10.600 30.830 1.00 51.66 85 VAL A N 1
ATOM 661 C CA . VAL A 1 85 ? -1.196 -10.122 30.321 1.00 51.66 85 VAL A CA 1
ATOM 662 C C . VAL A 1 85 ? -1.249 -8.600 30.259 1.00 51.66 85 VAL A C 1
ATOM 664 O O . VAL A 1 85 ? -1.778 -7.996 29.327 1.00 51.66 85 VAL A O 1
ATOM 667 N N . ASN A 1 86 ? -0.665 -7.982 31.279 1.00 49.78 86 ASN A N 1
ATOM 668 C CA . ASN A 1 86 ? -0.274 -6.581 31.283 1.00 49.78 86 ASN A CA 1
ATOM 669 C C . ASN A 1 86 ? 0.649 -6.335 30.066 1.00 49.78 86 ASN A C 1
ATOM 671 O O . ASN A 1 86 ? 1.689 -7.000 29.970 1.00 49.78 86 ASN A O 1
ATOM 675 N N . PRO A 1 87 ? 0.304 -5.458 29.102 1.00 49.62 87 PRO A N 1
ATOM 676 C CA . PRO A 1 87 ? 1.143 -5.227 27.938 1.00 49.62 87 PRO A CA 1
ATOM 677 C C . PRO A 1 87 ? 2.366 -4.431 28.386 1.00 49.62 87 PRO A C 1
ATOM 679 O O . PRO A 1 87 ? 2.369 -3.203 28.430 1.00 49.62 87 PRO A O 1
ATOM 682 N N . ARG A 1 88 ? 3.427 -5.153 28.746 1.00 52.22 88 ARG A N 1
ATOM 683 C CA . ARG A 1 88 ? 4.754 -4.571 28.907 1.00 52.22 88 ARG A CA 1
ATOM 684 C C . ARG A 1 88 ? 5.142 -3.933 27.564 1.00 52.22 88 ARG A C 1
ATOM 686 O O . ARG A 1 88 ? 5.037 -4.618 26.543 1.00 52.22 88 ARG A O 1
ATOM 693 N N .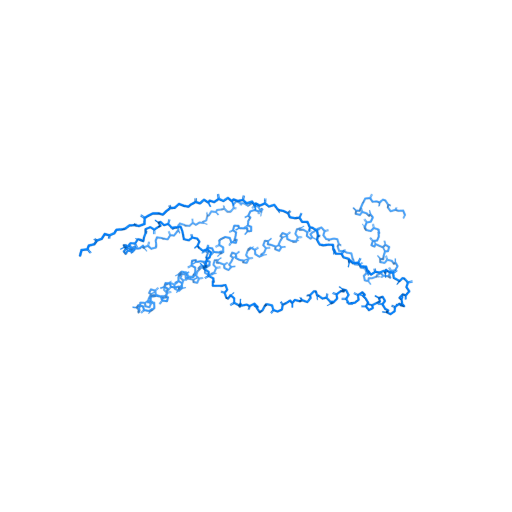 PRO A 1 89 ? 5.570 -2.661 27.532 1.00 47.00 89 PRO A N 1
ATOM 694 C CA . PRO A 1 89 ? 5.979 -2.030 26.286 1.00 47.00 89 PRO A CA 1
ATOM 695 C C . PRO A 1 89 ? 7.170 -2.807 25.707 1.00 47.00 89 PRO A C 1
ATOM 697 O O . PRO A 1 89 ? 8.093 -3.140 26.464 1.00 47.00 89 PRO A O 1
ATOM 700 N N . PRO A 1 90 ? 7.175 -3.137 24.403 1.00 49.88 90 PRO A N 1
ATOM 701 C CA . PRO A 1 90 ? 8.365 -3.669 23.774 1.00 49.88 90 PRO A CA 1
ATOM 702 C C . PRO A 1 90 ? 9.452 -2.602 23.845 1.00 49.88 90 PRO A C 1
ATOM 704 O O . PRO A 1 90 ? 9.218 -1.433 23.545 1.00 49.88 90 PRO A O 1
ATOM 707 N N . THR A 1 91 ? 10.626 -3.038 24.280 1.00 46.06 91 THR A N 1
ATOM 708 C CA . THR A 1 91 ? 11.887 -2.309 24.215 1.00 46.06 91 THR A CA 1
ATOM 709 C C . THR A 1 91 ? 12.048 -1.598 22.879 1.00 46.06 91 THR A C 1
ATOM 711 O O . THR A 1 91 ? 11.858 -2.216 21.833 1.00 46.06 91 THR A O 1
ATOM 714 N N . ASP A 1 92 ? 12.438 -0.331 22.973 1.00 47.31 92 ASP A N 1
ATOM 715 C CA . ASP A 1 92 ? 13.020 0.501 21.928 1.00 47.31 92 ASP A CA 1
ATOM 716 C C . ASP A 1 92 ? 13.870 -0.352 20.968 1.00 47.31 92 ASP A C 1
ATOM 718 O O . ASP A 1 92 ? 14.903 -0.905 21.351 1.00 47.31 92 ASP A O 1
ATOM 722 N N . ILE A 1 93 ? 13.379 -0.553 19.742 1.00 51.75 93 ILE A N 1
ATOM 723 C CA . ILE A 1 93 ? 14.127 -1.229 18.676 1.00 51.75 93 ILE A CA 1
ATOM 724 C C . ILE A 1 93 ? 14.698 -0.153 17.755 1.00 51.75 93 ILE A C 1
ATOM 726 O O . ILE A 1 93 ? 14.529 -0.187 16.542 1.00 51.75 93 ILE A O 1
ATOM 730 N N . THR A 1 94 ? 15.417 0.800 18.337 1.00 44.12 94 THR A N 1
ATOM 731 C CA . THR A 1 94 ? 16.506 1.512 17.668 1.00 44.12 94 THR A CA 1
ATOM 732 C C . THR A 1 94 ? 17.688 0.548 17.527 1.00 44.12 94 THR A C 1
ATOM 734 O O . THR A 1 94 ? 18.749 0.710 18.117 1.00 44.12 94 THR A O 1
ATOM 737 N N . LYS A 1 95 ? 17.495 -0.539 16.770 1.00 49.38 95 LYS A N 1
ATOM 738 C CA . LYS A 1 95 ? 18.633 -1.275 16.222 1.00 49.38 95 LYS A CA 1
ATOM 739 C C . LYS A 1 95 ? 19.043 -0.519 14.979 1.00 49.38 95 LYS A C 1
ATOM 741 O O . LYS A 1 95 ? 18.323 -0.546 13.983 1.00 49.38 95 LYS A O 1
ATOM 746 N N . GLU A 1 96 ? 20.148 0.202 15.114 1.00 45.66 96 GLU A N 1
ATOM 747 C CA . GLU A 1 96 ? 20.888 0.800 14.013 1.00 45.66 96 GLU A CA 1
ATOM 748 C C . GLU A 1 96 ? 20.916 -0.197 12.854 1.00 45.66 96 GLU A C 1
ATOM 750 O O . GLU A 1 96 ? 21.319 -1.354 13.010 1.00 45.66 96 GLU A O 1
ATOM 755 N N . VAL A 1 97 ? 20.324 0.222 11.739 1.00 51.53 97 VAL A N 1
ATOM 756 C CA . VAL A 1 97 ? 20.215 -0.591 10.537 1.00 51.53 97 VAL A CA 1
ATOM 757 C C . VAL A 1 97 ? 21.617 -0.652 9.958 1.00 51.53 97 VAL A C 1
ATOM 759 O O . VAL A 1 97 ? 22.112 0.331 9.421 1.00 51.53 97 VAL A O 1
ATOM 762 N N . ASP A 1 98 ? 22.258 -1.801 10.142 1.00 45.50 98 ASP A N 1
ATOM 763 C CA . ASP A 1 98 ? 23.417 -2.211 9.366 1.00 45.50 98 ASP A CA 1
ATOM 764 C C . ASP A 1 98 ? 23.023 -2.152 7.884 1.00 45.50 98 ASP A C 1
ATOM 766 O O . ASP A 1 98 ? 22.087 -2.833 7.451 1.00 45.50 98 ASP A O 1
ATOM 770 N N . ASP A 1 99 ? 23.671 -1.250 7.151 1.00 50.91 99 ASP A N 1
ATOM 771 C CA . ASP A 1 99 ? 23.327 -0.806 5.798 1.00 50.91 99 ASP A CA 1
ATOM 772 C C . ASP A 1 99 ? 23.778 -1.838 4.748 1.00 50.91 99 ASP A C 1
ATOM 774 O O . ASP A 1 99 ? 24.428 -1.532 3.753 1.00 50.91 99 ASP A O 1
ATOM 778 N N . ASN A 1 100 ? 23.463 -3.111 4.991 1.00 50.25 100 ASN A N 1
ATOM 779 C CA . ASN A 1 100 ? 23.557 -4.146 3.975 1.00 50.25 100 ASN A CA 1
ATOM 780 C C . ASN A 1 100 ? 22.377 -3.957 3.011 1.00 50.25 100 ASN A C 1
ATOM 782 O O . ASN A 1 100 ? 21.239 -4.365 3.269 1.00 50.25 100 ASN A O 1
ATOM 786 N N . GLU A 1 101 ? 22.671 -3.259 1.916 1.00 57.81 101 GLU A N 1
ATOM 787 C CA . GLU A 1 101 ? 21.730 -2.750 0.916 1.00 57.81 101 GLU A CA 1
ATOM 788 C C . GLU A 1 101 ? 20.835 -3.853 0.312 1.00 57.81 101 GLU A C 1
ATOM 790 O O . GLU A 1 101 ? 19.636 -3.636 0.111 1.00 57.81 101 GLU A O 1
ATOM 795 N N . ASP A 1 102 ? 21.365 -5.073 0.173 1.00 57.78 102 ASP A N 1
ATOM 796 C CA . ASP A 1 102 ? 20.669 -6.231 -0.410 1.00 57.78 102 ASP A CA 1
ATOM 797 C C . ASP A 1 102 ? 19.560 -6.832 0.476 1.00 57.78 102 ASP A C 1
ATOM 799 O O . ASP A 1 102 ? 18.540 -7.309 -0.030 1.00 57.78 102 ASP A O 1
ATOM 803 N N . ASP A 1 103 ? 19.683 -6.772 1.805 1.00 62.69 103 ASP A N 1
ATOM 804 C CA . ASP A 1 103 ? 18.692 -7.364 2.720 1.00 62.69 103 ASP A CA 1
ATOM 805 C C . ASP A 1 103 ? 17.615 -6.364 3.170 1.00 62.69 103 ASP A C 1
ATOM 807 O O . ASP A 1 103 ? 16.677 -6.700 3.906 1.00 62.69 103 ASP A O 1
ATOM 811 N N . SER A 1 104 ? 17.692 -5.118 2.705 1.00 74.62 104 SER A N 1
ATOM 812 C CA . SER A 1 104 ? 16.919 -4.030 3.293 1.00 74.62 104 SER A CA 1
ATOM 813 C C . SER A 1 104 ? 15.424 -4.059 2.944 1.00 74.62 104 SER A C 1
ATOM 815 O O . SER A 1 104 ? 14.569 -3.825 3.804 1.00 74.62 104 SER A O 1
ATOM 817 N N . TYR A 1 105 ? 15.061 -4.414 1.707 1.00 83.50 105 TYR A N 1
ATOM 818 C CA . TYR A 1 105 ? 13.655 -4.513 1.290 1.00 83.50 105 TYR A CA 1
ATOM 819 C C . TYR A 1 105 ? 12.844 -5.593 2.042 1.00 83.50 105 TYR A C 1
ATOM 821 O O . TYR A 1 105 ? 11.787 -5.267 2.601 1.00 83.50 105 TYR A O 1
ATOM 829 N N . PRO A 1 106 ? 13.278 -6.872 2.116 1.00 86.69 106 PRO A N 1
ATOM 830 C CA . PRO A 1 106 ? 12.506 -7.900 2.814 1.00 86.69 106 PRO A CA 1
ATOM 831 C C . PRO A 1 106 ? 12.389 -7.629 4.321 1.00 86.69 106 PRO A C 1
ATOM 833 O O . PRO A 1 106 ? 11.392 -8.032 4.930 1.00 86.69 106 PRO A O 1
ATOM 836 N N . ILE A 1 107 ? 13.362 -6.938 4.927 1.00 88.75 107 ILE A N 1
ATOM 837 C CA . ILE A 1 107 ? 13.295 -6.494 6.325 1.00 88.75 107 ILE A CA 1
ATOM 838 C C . ILE A 1 107 ? 12.188 -5.449 6.502 1.00 88.75 107 ILE A C 1
ATOM 840 O O . ILE A 1 107 ? 11.310 -5.643 7.348 1.00 88.75 107 ILE A O 1
ATOM 844 N N . LEU A 1 108 ? 12.162 -4.403 5.668 1.00 85.69 108 LEU A N 1
ATOM 845 C CA . LEU A 1 108 ? 11.115 -3.374 5.711 1.00 85.69 108 LEU A CA 1
ATOM 846 C C . LEU A 1 108 ? 9.720 -3.976 5.512 1.00 85.69 108 LEU A C 1
ATOM 848 O O . LEU A 1 108 ? 8.786 -3.643 6.242 1.00 85.69 108 LEU A O 1
ATOM 852 N N . ARG A 1 109 ? 9.581 -4.939 4.593 1.00 89.38 109 ARG A N 1
ATOM 853 C CA . ARG A 1 109 ? 8.298 -5.608 4.343 1.00 89.38 109 ARG A CA 1
ATOM 854 C C . ARG A 1 109 ? 7.831 -6.459 5.526 1.00 89.38 109 ARG A C 1
ATOM 856 O O . ARG A 1 109 ? 6.633 -6.512 5.812 1.00 89.38 109 ARG A O 1
ATOM 863 N N . ARG A 1 110 ? 8.756 -7.121 6.234 1.00 92.00 110 ARG A N 1
ATOM 864 C CA . ARG A 1 110 ? 8.445 -7.843 7.481 1.00 92.00 110 ARG A CA 1
ATOM 865 C C . ARG A 1 110 ? 8.028 -6.881 8.591 1.00 92.00 110 ARG A C 1
ATOM 867 O O . ARG A 1 110 ? 7.042 -7.168 9.267 1.00 92.00 110 ARG A O 1
ATOM 874 N N . ALA A 1 111 ? 8.730 -5.760 8.747 1.00 88.88 111 ALA A N 1
ATOM 875 C CA . ALA A 1 111 ? 8.396 -4.736 9.733 1.00 88.88 111 ALA A CA 1
ATOM 876 C C . ALA A 1 111 ? 7.000 -4.149 9.475 1.00 88.88 111 ALA A C 1
ATOM 878 O O . ALA A 1 111 ? 6.160 -4.166 10.372 1.00 88.88 111 ALA A O 1
ATOM 879 N N . ALA A 1 112 ? 6.704 -3.764 8.227 1.00 89.62 112 ALA A N 1
ATOM 880 C CA . ALA A 1 112 ? 5.381 -3.289 7.830 1.00 89.62 112 ALA A CA 1
ATOM 881 C C . ALA A 1 112 ? 4.292 -4.302 8.204 1.00 89.62 112 ALA A C 1
ATOM 883 O O . ALA A 1 112 ? 3.320 -3.959 8.876 1.00 89.62 112 ALA A O 1
ATOM 884 N N . LYS A 1 113 ? 4.483 -5.580 7.850 1.00 94.00 113 LYS A N 1
ATOM 885 C CA . LYS A 1 113 ? 3.538 -6.652 8.191 1.00 94.00 113 LYS A CA 1
ATOM 886 C C . LYS A 1 113 ? 3.303 -6.769 9.701 1.00 94.00 113 LYS A C 1
ATOM 888 O O . LYS A 1 113 ? 2.160 -6.909 10.126 1.00 94.00 113 LYS A O 1
ATOM 893 N N . GLN A 1 114 ? 4.360 -6.709 10.508 1.00 93.88 114 GLN A N 1
ATOM 894 C CA . GLN A 1 114 ? 4.235 -6.767 11.966 1.00 93.88 114 GLN A CA 1
ATOM 895 C C . GLN A 1 114 ? 3.433 -5.579 12.510 1.00 93.88 114 GLN A C 1
ATOM 897 O O . GLN A 1 114 ? 2.542 -5.782 13.338 1.00 93.88 114 GLN A O 1
ATOM 902 N N . SER A 1 115 ? 3.690 -4.366 12.015 1.00 91.69 115 SER A N 1
ATOM 903 C CA . SER A 1 115 ? 2.936 -3.164 12.383 1.00 91.69 115 SER A CA 1
ATOM 904 C C . SER A 1 115 ? 1.463 -3.261 11.975 1.00 91.69 115 SER A C 1
ATOM 906 O O . SER A 1 115 ? 0.594 -2.924 12.778 1.00 91.69 115 SER A O 1
ATOM 908 N N . TRP A 1 116 ? 1.162 -3.800 10.790 1.00 92.56 116 TRP A N 1
ATOM 909 C CA . TRP A 1 116 ? -0.208 -4.089 10.346 1.00 92.56 116 TRP A CA 1
ATOM 910 C C . TRP A 1 116 ? -0.919 -5.095 11.265 1.00 92.56 116 TRP A C 1
ATOM 912 O O . TRP A 1 116 ? -2.057 -4.866 11.680 1.00 92.56 116 TRP A O 1
ATOM 922 N N . ASP A 1 117 ? -0.245 -6.189 11.631 1.00 95.75 117 ASP A N 1
ATOM 923 C CA . ASP A 1 117 ? -0.800 -7.198 12.536 1.00 95.75 117 ASP A CA 1
ATOM 924 C C . ASP A 1 117 ? -1.070 -6.613 13.936 1.00 95.75 117 ASP A C 1
ATOM 926 O O . ASP A 1 117 ? -2.081 -6.933 14.563 1.00 95.75 117 ASP A O 1
ATOM 930 N N . LEU A 1 118 ? -0.179 -5.758 14.450 1.00 93.62 118 LEU A N 1
ATOM 931 C CA . LEU A 1 118 ? -0.353 -5.053 15.727 1.00 93.62 118 LEU A CA 1
ATOM 932 C C . LEU A 1 118 ? -1.514 -4.061 15.671 1.00 93.62 118 LEU A C 1
ATOM 934 O O . LEU A 1 118 ? -2.404 -4.130 16.515 1.00 93.62 118 LEU A O 1
ATOM 938 N N . MET A 1 119 ? -1.546 -3.197 14.655 1.00 94.12 119 MET A N 1
ATOM 939 C CA . MET A 1 119 ? -2.636 -2.251 14.403 1.00 94.12 119 MET A CA 1
ATOM 940 C C . MET A 1 119 ? -3.996 -2.957 14.437 1.00 94.12 119 MET A C 1
ATOM 942 O O . MET A 1 119 ? -4.911 -2.509 15.127 1.00 94.12 119 MET A O 1
ATOM 946 N N . LYS A 1 120 ? -4.115 -4.096 13.742 1.00 96.31 120 LYS A N 1
ATOM 947 C CA . LYS A 1 120 ? -5.347 -4.888 13.719 1.00 96.31 120 LYS A CA 1
ATOM 948 C C . LYS A 1 120 ? -5.756 -5.352 15.117 1.00 96.31 120 LYS A C 1
ATOM 950 O O . LYS A 1 120 ? -6.904 -5.149 15.502 1.00 96.31 120 LYS A O 1
ATOM 955 N N . ARG A 1 121 ? -4.816 -5.901 15.895 1.00 96.75 121 ARG A N 1
ATOM 956 C CA . ARG A 1 121 ? -5.080 -6.341 17.277 1.00 96.75 121 ARG A CA 1
ATOM 957 C C . ARG A 1 121 ? -5.519 -5.190 18.181 1.00 96.75 121 ARG A C 1
ATOM 959 O O . ARG A 1 121 ? -6.421 -5.379 18.990 1.00 96.75 121 ARG A O 1
ATOM 966 N N . TYR A 1 122 ? -4.916 -4.008 18.047 1.00 97.19 122 TYR A N 1
ATOM 967 C CA . TYR A 1 122 ? -5.309 -2.838 18.839 1.00 97.19 122 TYR A CA 1
ATOM 968 C C . TYR A 1 122 ? -6.722 -2.367 18.511 1.00 97.19 122 TYR A C 1
ATOM 970 O O . TYR A 1 122 ? -7.483 -2.064 19.428 1.00 97.19 122 TYR A O 1
ATOM 978 N N . TYR A 1 123 ? -7.107 -2.360 17.234 1.00 96.94 123 TYR A N 1
ATOM 979 C CA . TYR A 1 123 ? -8.474 -2.002 16.862 1.00 96.94 123 TYR A CA 1
ATOM 980 C C . TYR A 1 123 ? -9.499 -3.060 17.271 1.00 96.94 123 TYR A C 1
ATOM 982 O O . TYR A 1 123 ? -10.566 -2.693 17.753 1.00 96.94 123 TYR A O 1
ATOM 990 N N . GLU A 1 124 ? -9.176 -4.349 17.161 1.00 97.62 124 GLU A N 1
ATOM 991 C CA . GLU A 1 124 ? -10.024 -5.426 17.693 1.00 97.62 124 GLU A CA 1
ATOM 992 C C . GLU A 1 124 ? -10.227 -5.263 19.209 1.00 97.62 124 GLU A C 1
ATOM 994 O O . GLU A 1 124 ? -11.360 -5.241 19.689 1.00 97.62 124 GLU A O 1
ATOM 999 N N . ALA A 1 125 ? -9.148 -5.018 19.958 1.00 97.38 125 ALA A N 1
ATOM 1000 C CA . ALA A 1 125 ? -9.224 -4.767 21.395 1.00 97.38 125 ALA A CA 1
ATOM 1001 C C . ALA A 1 125 ? -10.007 -3.486 21.739 1.00 97.38 125 ALA A C 1
ATOM 1003 O O . ALA A 1 125 ? -10.693 -3.442 22.763 1.00 97.38 125 ALA A O 1
ATOM 1004 N N . ALA A 1 126 ? -9.917 -2.440 20.911 1.00 97.31 126 ALA A N 1
ATOM 1005 C CA . ALA A 1 126 ? -10.681 -1.209 21.097 1.00 97.31 126 ALA A CA 1
ATOM 1006 C C . ALA A 1 126 ? -12.186 -1.448 20.931 1.00 97.31 126 ALA A C 1
ATOM 1008 O O . ALA A 1 126 ? -12.976 -0.958 21.738 1.00 97.31 126 ALA A O 1
ATOM 1009 N N . VAL A 1 127 ? -12.578 -2.243 19.929 1.00 97.88 127 VAL A N 1
ATOM 1010 C CA . VAL A 1 127 ? -13.972 -2.664 19.729 1.00 97.88 127 VAL A CA 1
ATOM 1011 C C . VAL A 1 127 ? -14.465 -3.454 20.940 1.00 97.88 127 VAL A C 1
ATOM 1013 O O . VAL A 1 127 ? -15.541 -3.167 21.463 1.00 97.88 127 VAL A O 1
ATOM 1016 N N . ASP A 1 128 ? -13.659 -4.382 21.457 1.00 97.69 128 ASP A N 1
ATOM 1017 C CA . ASP A 1 128 ? -14.007 -5.144 22.660 1.00 97.69 128 ASP A CA 1
ATOM 1018 C C . ASP A 1 128 ? -14.155 -4.255 23.905 1.00 97.69 128 ASP A C 1
ATOM 1020 O O . ASP A 1 128 ? -15.058 -4.473 24.715 1.00 97.69 128 ASP A O 1
ATOM 1024 N N . ALA A 1 129 ? -13.294 -3.247 24.077 1.00 97.31 129 ALA A N 1
ATOM 1025 C CA . ALA A 1 129 ? -13.395 -2.282 25.175 1.00 97.31 129 ALA A CA 1
ATOM 1026 C C . ALA A 1 129 ? -14.654 -1.409 25.053 1.00 97.31 129 ALA A C 1
ATOM 1028 O O . ALA A 1 129 ? -15.356 -1.196 26.044 1.00 97.31 129 ALA A O 1
ATOM 1029 N N . PHE A 1 130 ? -14.989 -0.985 23.832 1.00 95.94 130 PHE A N 1
ATOM 1030 C CA . PHE A 1 130 ? -16.208 -0.236 23.549 1.00 95.94 130 PHE A CA 1
ATOM 1031 C C . PHE A 1 130 ? -17.463 -1.059 23.866 1.00 95.94 130 PHE A C 1
ATOM 1033 O O . PHE A 1 130 ? -18.368 -0.568 24.538 1.00 95.94 130 PHE A O 1
ATOM 1040 N N . ASN A 1 131 ? -17.478 -2.339 23.481 1.00 96.69 131 ASN A N 1
ATOM 1041 C CA . ASN A 1 131 ? -18.564 -3.273 23.795 1.00 96.69 131 ASN A CA 1
ATOM 1042 C C . ASN A 1 131 ? -18.729 -3.499 25.308 1.00 96.69 131 ASN A C 1
ATOM 1044 O O . ASN A 1 131 ? -19.841 -3.709 25.785 1.00 96.69 131 ASN A O 1
ATOM 1048 N N . LYS A 1 132 ? -17.632 -3.427 26.072 1.00 96.38 132 LYS A N 1
ATOM 1049 C CA . LYS A 1 132 ? -17.636 -3.490 27.544 1.00 96.38 132 LYS A CA 1
ATOM 1050 C C . LYS A 1 132 ? -18.044 -2.166 28.208 1.00 96.38 132 LYS A C 1
ATOM 1052 O O . LYS A 1 132 ? -18.205 -2.132 29.423 1.00 96.38 132 LYS A O 1
ATOM 1057 N N . GLY A 1 133 ? -18.216 -1.090 27.437 1.00 96.19 133 GLY A N 1
ATOM 1058 C CA . GLY A 1 133 ? -18.581 0.242 27.927 1.00 96.19 133 GLY A CA 1
ATOM 1059 C C . GLY A 1 133 ? -17.409 1.077 28.457 1.00 96.19 133 GLY A C 1
ATOM 1060 O O . GLY A 1 133 ? -17.628 2.193 28.931 1.00 96.19 133 GLY A O 1
ATOM 1061 N N . ASP A 1 134 ? -16.174 0.582 28.354 1.00 96.69 134 ASP A N 1
ATOM 1062 C CA . ASP A 1 134 ? -14.973 1.291 28.799 1.00 96.69 134 ASP A CA 1
ATOM 1063 C C . ASP A 1 134 ? -14.437 2.194 27.679 1.00 96.69 134 ASP A C 1
ATOM 1065 O O . ASP A 1 134 ? -13.581 1.813 26.874 1.00 96.69 134 ASP A O 1
ATOM 1069 N N . ARG A 1 135 ? -14.986 3.412 27.618 1.00 94.94 135 ARG A N 1
ATOM 1070 C CA . ARG A 1 135 ? -14.645 4.393 26.576 1.00 94.94 135 ARG A CA 1
ATOM 1071 C C . ARG A 1 135 ? -13.210 4.898 26.695 1.00 94.94 135 ARG A C 1
ATOM 1073 O O . ARG A 1 135 ? -12.540 5.017 25.680 1.00 94.94 135 ARG A O 1
ATOM 1080 N N . ALA A 1 136 ? -12.719 5.126 27.914 1.00 96.56 136 ALA A N 1
ATOM 1081 C CA . ALA A 1 136 ? -11.361 5.626 28.129 1.00 96.56 136 ALA A CA 1
ATOM 1082 C C . ALA A 1 136 ? -10.311 4.625 27.623 1.00 96.56 136 ALA A C 1
ATOM 1084 O O . ALA A 1 136 ? -9.346 5.000 26.954 1.00 96.56 136 ALA A O 1
ATOM 1085 N N . LYS A 1 137 ? -10.529 3.330 27.886 1.00 96.25 137 LYS A N 1
ATOM 1086 C CA . LYS A 1 137 ? -9.668 2.268 27.362 1.00 96.25 137 LYS A CA 1
ATOM 1087 C C . LYS A 1 137 ? -9.796 2.109 25.850 1.00 96.25 137 LYS A C 1
ATOM 1089 O O . LYS A 1 137 ? -8.782 1.897 25.188 1.00 96.25 137 LYS A O 1
ATOM 1094 N N . ALA A 1 138 ? -11.005 2.222 25.298 1.00 97.12 138 ALA A N 1
ATOM 1095 C CA . ALA A 1 138 ? -11.215 2.177 23.853 1.00 97.12 138 ALA A CA 1
ATOM 1096 C C . ALA A 1 138 ? -10.462 3.312 23.135 1.00 97.12 138 ALA A C 1
ATOM 1098 O O . ALA A 1 138 ? -9.735 3.042 22.180 1.00 9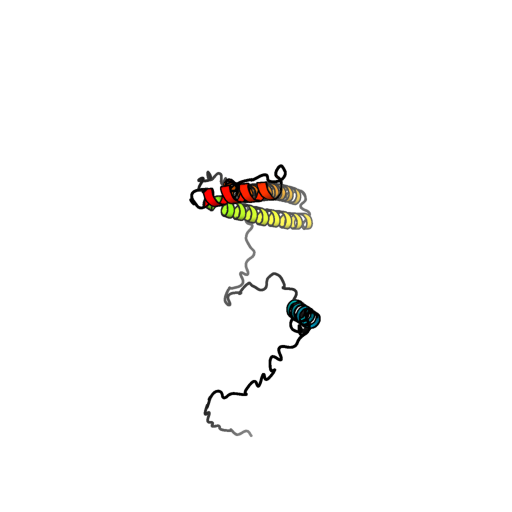7.12 138 ALA A O 1
ATOM 1099 N N . ASP A 1 139 ? -10.551 4.544 23.641 1.00 97.06 139 ASP A N 1
ATOM 1100 C CA . ASP A 1 139 ? -9.863 5.709 23.073 1.00 97.06 139 ASP A CA 1
ATOM 1101 C C . ASP A 1 139 ? -8.337 5.540 23.107 1.00 97.06 139 ASP A C 1
ATOM 1103 O O . ASP A 1 139 ? -7.656 5.782 22.107 1.00 97.06 139 ASP A O 1
ATOM 1107 N N . TYR A 1 140 ? -7.792 5.033 24.219 1.00 97.12 140 TYR A N 1
ATOM 1108 C CA . TYR A 1 140 ? -6.366 4.714 24.322 1.00 97.12 140 TYR A CA 1
ATOM 1109 C C . TYR A 1 140 ? -5.926 3.665 23.288 1.00 97.12 140 TYR A C 1
ATOM 1111 O O . TYR A 1 140 ? -4.909 3.839 22.614 1.00 97.12 140 TYR A O 1
ATOM 1119 N N . LEU A 1 141 ? -6.694 2.582 23.132 1.00 97.31 141 LEU A N 1
ATOM 1120 C CA . LEU A 1 141 ? -6.389 1.513 22.174 1.00 97.31 141 LEU A CA 1
ATOM 1121 C C . LEU A 1 141 ? -6.487 1.998 20.721 1.00 97.31 141 LEU A C 1
ATOM 1123 O O . LEU A 1 141 ? -5.667 1.603 19.893 1.00 97.31 141 LEU A O 1
ATOM 1127 N N . ILE A 1 142 ? -7.435 2.890 20.419 1.00 96.38 142 ILE A N 1
ATOM 1128 C CA . ILE A 1 142 ? -7.541 3.551 19.112 1.00 96.38 142 ILE A CA 1
ATOM 1129 C C . ILE A 1 142 ? -6.281 4.365 18.822 1.00 96.38 142 ILE A C 1
ATOM 1131 O O . ILE A 1 142 ? -5.747 4.284 17.714 1.00 96.38 142 ILE A O 1
ATOM 1135 N N . GLU A 1 143 ? -5.788 5.127 19.799 1.00 97.25 143 GLU A N 1
ATOM 1136 C CA . GLU A 1 143 ? -4.595 5.955 19.625 1.00 97.25 143 GLU A CA 1
ATOM 1137 C C . GLU A 1 143 ? -3.333 5.105 19.409 1.00 97.25 143 GLU A C 1
ATOM 1139 O O . GLU A 1 143 ? -2.545 5.381 18.502 1.00 97.25 143 GLU A O 1
ATOM 1144 N N . GLN A 1 144 ? -3.193 3.996 20.143 1.00 95.12 144 GLN A N 1
ATOM 1145 C CA . GLN A 1 144 ? -2.136 3.009 19.887 1.00 95.12 144 GLN A CA 1
ATOM 1146 C C . GLN A 1 144 ? -2.258 2.399 18.483 1.00 95.12 144 GLN A C 1
ATOM 1148 O O . GLN A 1 144 ? -1.268 2.308 17.755 1.00 95.12 144 GLN A O 1
ATOM 1153 N N . GLY A 1 145 ? -3.473 2.045 18.053 1.00 95.44 145 GLY A N 1
ATOM 1154 C CA . GLY A 1 145 ? -3.733 1.555 16.698 1.00 95.44 145 GLY A CA 1
ATOM 1155 C C . GLY A 1 145 ? -3.286 2.543 15.614 1.00 95.44 145 GLY A C 1
ATOM 1156 O O . GLY A 1 145 ? -2.635 2.137 14.649 1.00 95.44 145 GLY A O 1
ATOM 1157 N N . LYS A 1 146 ? -3.552 3.846 15.796 1.00 96.44 146 LYS A N 1
ATOM 1158 C CA . LYS A 1 146 ? -3.100 4.901 14.868 1.00 96.44 146 LYS A CA 1
ATOM 1159 C C . LYS A 1 146 ? -1.577 5.002 14.808 1.00 96.44 146 LYS A C 1
ATOM 1161 O O . LYS A 1 146 ? -1.024 5.180 13.724 1.00 96.44 146 LYS A O 1
ATOM 1166 N N . HIS A 1 147 ? -0.898 4.865 15.945 1.00 95.44 147 HIS A N 1
ATOM 1167 C CA . HIS A 1 147 ? 0.562 4.877 15.987 1.00 95.44 147 HIS A CA 1
ATOM 1168 C C . HIS A 1 147 ? 1.159 3.745 15.136 1.00 95.44 147 HIS A C 1
ATOM 1170 O O . HIS A 1 147 ? 1.979 3.999 14.252 1.00 95.44 147 HIS A O 1
ATOM 1176 N N . TYR A 1 148 ? 0.682 2.510 15.316 1.00 92.56 148 TYR A N 1
ATOM 1177 C CA . TYR A 1 148 ? 1.141 1.376 14.507 1.00 92.56 148 TYR A CA 1
ATOM 1178 C C . TYR A 1 148 ? 0.721 1.477 13.036 1.00 92.56 148 TYR A C 1
ATOM 1180 O O . TYR A 1 148 ? 1.470 1.032 12.168 1.00 92.56 148 TYR A O 1
ATOM 1188 N N . ASN A 1 149 ? -0.419 2.105 12.731 1.00 93.06 149 ASN A N 1
ATOM 1189 C CA . ASN A 1 149 ? -0.799 2.406 11.351 1.00 93.06 149 ASN A CA 1
ATOM 1190 C C . ASN A 1 149 ? 0.213 3.339 10.669 1.00 93.06 149 ASN A C 1
ATOM 1192 O O . ASN A 1 149 ? 0.623 3.079 9.538 1.00 93.06 149 ASN A O 1
ATOM 1196 N N . LYS A 1 150 ? 0.649 4.395 11.367 1.00 94.88 150 LYS A N 1
ATOM 1197 C CA . LYS A 1 150 ? 1.670 5.316 10.858 1.00 94.88 150 LYS A CA 1
ATOM 1198 C C . LYS A 1 150 ? 2.982 4.580 10.572 1.00 94.88 150 LYS A C 1
ATOM 1200 O O . LYS A 1 150 ? 3.502 4.705 9.468 1.00 94.88 150 LYS A O 1
ATOM 1205 N N . MET A 1 151 ? 3.443 3.755 11.513 1.00 91.38 151 MET A N 1
ATOM 1206 C CA . MET A 1 151 ? 4.649 2.933 11.345 1.00 91.38 151 MET A CA 1
ATOM 1207 C C . MET A 1 151 ? 4.542 1.974 10.152 1.00 91.38 151 MET A C 1
ATOM 1209 O O . MET A 1 151 ? 5.476 1.857 9.362 1.00 91.38 151 MET A O 1
ATOM 1213 N N . ALA A 1 152 ? 3.393 1.310 9.990 1.00 90.06 152 ALA A N 1
ATOM 1214 C CA . ALA A 1 152 ? 3.155 0.400 8.874 1.00 90.06 152 ALA A CA 1
ATOM 1215 C C . ALA A 1 152 ? 3.230 1.125 7.522 1.00 90.06 152 ALA A C 1
ATOM 1217 O O . ALA A 1 152 ? 3.882 0.643 6.596 1.00 90.06 152 ALA A O 1
ATOM 1218 N N . ARG A 1 153 ? 2.608 2.307 7.430 1.00 91.50 153 ARG A N 1
ATOM 1219 C CA . ARG A 1 153 ? 2.617 3.134 6.220 1.00 91.50 153 ARG A CA 1
ATOM 1220 C C . ARG A 1 153 ? 4.021 3.620 5.871 1.00 91.50 153 ARG A C 1
ATOM 1222 O O . ARG A 1 153 ? 4.418 3.518 4.718 1.00 91.50 153 ARG A O 1
ATOM 1229 N N . GLU A 1 154 ? 4.775 4.114 6.848 1.00 91.62 154 GLU A N 1
ATOM 1230 C CA . GLU A 1 154 ? 6.151 4.579 6.632 1.00 91.62 154 GLU A CA 1
ATOM 1231 C C . GLU A 1 154 ? 7.068 3.443 6.162 1.00 91.62 154 GLU A C 1
ATOM 1233 O O . GLU A 1 154 ? 7.853 3.623 5.232 1.00 91.62 154 GLU A O 1
ATOM 1238 N N . ALA A 1 155 ? 6.933 2.251 6.749 1.00 89.75 155 ALA A N 1
ATOM 1239 C CA . ALA A 1 155 ? 7.678 1.073 6.317 1.00 89.75 155 ALA A CA 1
ATOM 1240 C C . ALA A 1 155 ? 7.302 0.638 4.889 1.00 89.75 155 ALA A C 1
ATOM 1242 O O . ALA A 1 155 ? 8.193 0.332 4.094 1.00 89.75 155 ALA A O 1
ATOM 1243 N N . ASP A 1 156 ? 6.011 0.657 4.538 1.00 90.06 156 ASP A N 1
ATOM 1244 C CA . ASP A 1 156 ? 5.548 0.353 3.180 1.00 90.06 156 ASP A CA 1
ATOM 1245 C C . ASP A 1 156 ? 6.066 1.386 2.163 1.00 90.06 156 ASP A C 1
ATOM 1247 O O . ASP A 1 156 ? 6.607 0.996 1.128 1.00 90.06 156 ASP A O 1
ATOM 1251 N N . GLU A 1 157 ? 5.996 2.683 2.471 1.00 91.19 157 GLU A N 1
ATOM 1252 C CA . GLU A 1 157 ? 6.535 3.758 1.626 1.00 91.19 157 GLU A CA 1
ATOM 1253 C C . GLU A 1 157 ? 8.048 3.631 1.425 1.00 91.19 157 GLU A C 1
ATOM 1255 O O . GLU A 1 157 ? 8.528 3.712 0.294 1.00 91.19 157 GLU A O 1
ATOM 1260 N N . ASN A 1 158 ? 8.805 3.388 2.498 1.00 87.50 158 ASN A N 1
ATOM 1261 C CA . ASN A 1 158 ? 10.250 3.179 2.414 1.00 87.50 158 ASN A CA 1
ATOM 1262 C C . ASN A 1 158 ? 10.583 1.940 1.578 1.00 87.50 158 ASN A C 1
ATOM 1264 O O . ASN A 1 158 ? 11.495 1.982 0.755 1.00 87.50 158 ASN A O 1
ATOM 1268 N N . SER A 1 159 ? 9.825 0.852 1.740 1.00 84.25 159 SER A N 1
ATOM 1269 C CA . SER A 1 159 ? 10.018 -0.352 0.931 1.00 84.25 159 SER A CA 1
ATOM 1270 C C . SER A 1 159 ? 9.735 -0.086 -0.550 1.00 84.25 159 SER A C 1
ATOM 1272 O O . SER A 1 159 ? 10.519 -0.502 -1.398 1.00 84.25 159 SER A O 1
ATOM 1274 N N . ALA A 1 160 ? 8.677 0.667 -0.867 1.00 86.06 160 ALA A N 1
ATOM 1275 C CA . ALA A 1 160 ? 8.331 1.030 -2.235 1.00 86.06 160 ALA A CA 1
ATOM 1276 C C . ALA A 1 160 ? 9.407 1.911 -2.882 1.00 86.06 160 ALA A C 1
ATOM 1278 O O . ALA A 1 160 ? 9.769 1.663 -4.030 1.00 86.06 160 ALA A O 1
ATOM 1279 N N . ARG A 1 161 ? 9.963 2.883 -2.141 1.00 86.81 161 ARG A N 1
ATOM 1280 C CA . ARG A 1 161 ? 11.102 3.684 -2.620 1.00 86.81 161 ARG A CA 1
ATOM 1281 C C . ARG A 1 161 ? 12.301 2.801 -2.955 1.00 86.81 161 ARG A C 1
ATOM 1283 O O . ARG A 1 161 ? 12.792 2.893 -4.069 1.00 86.81 161 ARG A O 1
ATOM 1290 N N . LYS A 1 162 ? 12.676 1.854 -2.087 1.00 83.00 162 LYS A N 1
ATOM 1291 C CA . LYS A 1 162 ? 13.804 0.940 -2.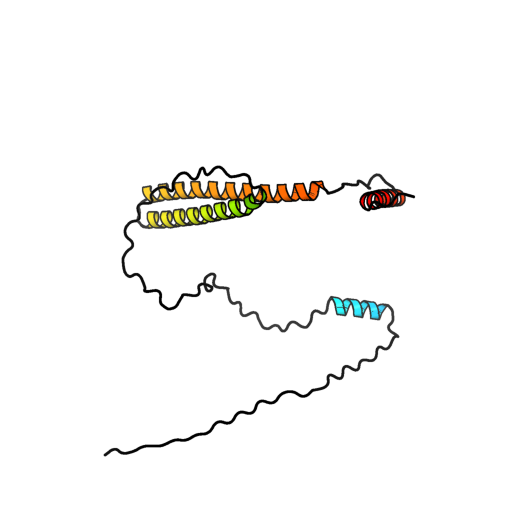362 1.00 83.00 162 LYS A CA 1
ATOM 1292 C C . LYS A 1 162 ? 13.613 0.078 -3.613 1.00 83.00 162 LYS A C 1
ATOM 1294 O O . LYS A 1 162 ? 14.576 -0.180 -4.330 1.00 83.00 162 LYS A O 1
ATOM 1299 N N . VAL A 1 163 ? 12.384 -0.349 -3.915 1.00 82.06 163 VAL A N 1
ATOM 1300 C CA . VAL A 1 163 ? 12.098 -1.065 -5.176 1.00 82.06 163 VAL A CA 1
ATOM 1301 C C . VAL A 1 163 ? 12.275 -0.155 -6.395 1.00 82.06 163 VAL A C 1
ATOM 1303 O O . VAL A 1 163 ? 12.731 -0.605 -7.442 1.00 82.06 163 VAL A O 1
ATOM 1306 N N . LEU A 1 164 ? 11.911 1.122 -6.284 1.00 80.62 164 LEU A N 1
ATOM 1307 C CA . LEU A 1 164 ? 12.106 2.080 -7.372 1.00 80.62 164 LEU A CA 1
ATOM 1308 C C . LEU A 1 164 ? 13.580 2.453 -7.543 1.00 80.62 164 LEU A C 1
ATOM 1310 O O . LEU A 1 164 ? 14.043 2.519 -8.675 1.00 80.62 164 LEU A O 1
ATOM 1314 N N . ASP A 1 165 ? 14.314 2.640 -6.449 1.00 78.50 165 ASP A N 1
ATOM 1315 C CA . ASP A 1 165 ? 15.736 2.988 -6.486 1.00 78.50 165 ASP A CA 1
ATOM 1316 C C . ASP A 1 165 ? 16.571 1.849 -7.082 1.00 78.50 165 ASP A C 1
ATOM 1318 O O . ASP A 1 165 ? 17.361 2.084 -7.990 1.00 78.50 165 ASP A O 1
ATOM 1322 N N . SER A 1 166 ? 16.326 0.599 -6.674 1.00 72.25 166 SER A N 1
ATOM 1323 C CA . SER A 1 166 ? 16.982 -0.573 -7.286 1.00 72.25 166 SER A CA 1
ATOM 1324 C C . SER A 1 166 ? 16.703 -0.683 -8.788 1.00 72.25 166 SER A C 1
ATOM 1326 O O . SER A 1 166 ? 17.618 -0.929 -9.571 1.00 72.25 166 SER A O 1
ATOM 1328 N N . ARG A 1 167 ? 15.467 -0.408 -9.223 1.00 65.50 167 ARG A N 1
ATOM 1329 C CA . ARG A 1 167 ? 15.134 -0.348 -10.651 1.00 65.50 167 ARG A CA 1
ATOM 1330 C C . ARG A 1 167 ? 15.831 0.809 -11.367 1.00 65.50 167 ARG A C 1
ATOM 1332 O O . ARG A 1 167 ? 16.227 0.645 -12.516 1.00 65.50 167 ARG A O 1
ATOM 1339 N N . ASN A 1 168 ? 15.969 1.963 -10.714 1.00 60.38 168 ASN A N 1
ATOM 1340 C CA . ASN A 1 168 ? 16.683 3.098 -11.285 1.00 60.38 168 ASN A CA 1
ATOM 1341 C C . ASN A 1 168 ? 18.155 2.752 -11.519 1.00 60.38 168 ASN A C 1
ATOM 1343 O O . ASN A 1 168 ? 18.639 3.017 -12.610 1.00 60.38 168 ASN A O 1
ATOM 1347 N N . VAL A 1 169 ? 18.817 2.088 -10.566 1.00 61.72 169 VAL A N 1
ATOM 1348 C CA . VAL A 1 169 ? 20.198 1.591 -10.717 1.00 61.72 169 VAL A CA 1
ATOM 1349 C C . VAL A 1 169 ? 20.314 0.589 -11.873 1.00 61.72 169 VAL A C 1
ATOM 1351 O O . VAL A 1 169 ? 21.250 0.663 -12.664 1.00 61.72 169 VAL A O 1
ATOM 1354 N N . GLU A 1 170 ? 19.343 -0.314 -12.046 1.00 60.28 170 GLU A N 1
ATOM 1355 C CA . GLU A 1 170 ? 19.306 -1.191 -13.227 1.00 60.28 170 GLU A CA 1
ATOM 1356 C C . GLU A 1 170 ? 19.175 -0.380 -14.532 1.00 60.28 170 GLU A C 1
ATOM 1358 O O . GLU A 1 170 ? 19.892 -0.649 -15.499 1.00 60.28 170 GLU A O 1
ATOM 1363 N N . SER A 1 171 ? 18.322 0.651 -14.537 1.00 59.56 171 SER A N 1
ATOM 1364 C CA . SER A 1 171 ? 18.105 1.551 -15.678 1.00 59.56 171 SER A CA 1
ATOM 1365 C C . SER A 1 171 ? 19.147 2.664 -15.843 1.00 59.56 171 SER A C 1
ATOM 1367 O O . SER A 1 171 ? 19.113 3.365 -16.846 1.00 59.56 171 SER A O 1
ATOM 1369 N N . GLU A 1 172 ? 20.112 2.844 -14.936 1.00 59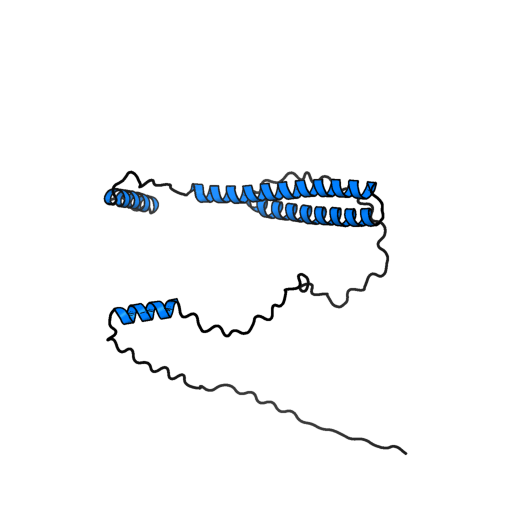.03 172 GLU A N 1
ATOM 1370 C CA . GLU A 1 172 ? 21.263 3.733 -15.184 1.00 59.03 172 GLU A CA 1
ATOM 1371 C C . GLU A 1 172 ? 22.097 3.226 -16.374 1.00 59.03 172 GLU A C 1
ATOM 1373 O O . GLU A 1 172 ? 22.818 3.992 -17.013 1.00 59.03 172 GLU A O 1
ATOM 1378 N N . ASN A 1 173 ? 21.936 1.948 -16.730 1.00 61.91 173 ASN A N 1
ATOM 1379 C CA . ASN A 1 173 ? 22.477 1.357 -17.949 1.00 61.91 173 ASN A CA 1
ATOM 1380 C C . ASN A 1 173 ? 21.575 1.550 -19.187 1.00 61.91 173 ASN A C 1
ATOM 1382 O O . ASN A 1 173 ? 21.943 1.105 -20.279 1.00 61.91 173 ASN A O 1
ATOM 1386 N N . ASP A 1 174 ? 20.414 2.205 -19.060 1.00 71.12 174 ASP A N 1
ATOM 1387 C CA . ASP A 1 174 ? 19.532 2.496 -20.189 1.00 71.12 174 ASP A CA 1
ATOM 1388 C C . ASP A 1 174 ? 20.105 3.656 -21.011 1.00 71.12 174 ASP A C 1
ATOM 1390 O O . ASP A 1 174 ? 20.106 4.826 -20.624 1.00 71.12 174 ASP A O 1
ATOM 1394 N N . PHE A 1 175 ? 20.590 3.330 -22.207 1.00 72.19 175 PHE A N 1
ATOM 1395 C CA . PHE A 1 175 ? 21.087 4.319 -23.153 1.00 72.19 175 PHE A CA 1
ATOM 1396 C C . PHE A 1 175 ? 19.918 4.971 -23.908 1.00 72.19 175 PHE A C 1
ATOM 1398 O O . PHE A 1 175 ? 19.343 4.376 -24.824 1.00 72.19 175 PHE A O 1
ATOM 1405 N N . VAL A 1 176 ? 19.564 6.208 -23.548 1.00 82.31 176 VAL A N 1
ATOM 1406 C CA . VAL A 1 176 ? 18.529 6.976 -24.257 1.00 82.31 176 VAL A CA 1
ATOM 1407 C C . VAL A 1 176 ? 19.095 7.517 -25.572 1.00 82.31 176 VAL A C 1
ATOM 1409 O O . VAL A 1 176 ? 19.982 8.369 -25.577 1.00 82.31 176 VAL A O 1
ATOM 1412 N N . LEU A 1 177 ? 18.553 7.046 -26.697 1.00 86.06 177 LEU A N 1
ATOM 1413 C CA . LEU A 1 177 ? 18.891 7.531 -28.036 1.00 86.06 177 LEU A CA 1
ATOM 1414 C C . LEU A 1 177 ? 17.679 8.224 -28.669 1.00 86.06 177 LEU A C 1
ATOM 1416 O O . LEU A 1 177 ? 16.711 7.562 -29.042 1.00 86.06 177 LEU A O 1
ATOM 1420 N N . ASP A 1 178 ? 17.740 9.550 -28.815 1.00 88.06 178 ASP A N 1
ATOM 1421 C CA . ASP A 1 178 ? 16.701 10.304 -29.520 1.00 88.06 178 ASP A CA 1
ATOM 1422 C C . ASP A 1 178 ? 16.857 10.155 -31.040 1.00 88.06 178 ASP A C 1
ATOM 1424 O O . ASP A 1 178 ? 17.891 10.491 -31.618 1.00 88.06 178 ASP A O 1
ATOM 1428 N N . LEU A 1 179 ? 15.816 9.636 -31.692 1.00 90.06 179 LEU A N 1
ATOM 1429 C CA . LEU A 1 179 ? 15.768 9.438 -33.141 1.00 90.06 179 LEU A CA 1
ATOM 1430 C C . LEU A 1 179 ? 14.785 10.386 -33.840 1.00 90.06 179 LEU A C 1
ATOM 1432 O O . LEU A 1 179 ? 14.721 10.377 -35.068 1.00 90.06 179 LEU A O 1
ATOM 1436 N N . HIS A 1 180 ? 14.025 11.202 -33.099 1.00 89.88 180 HIS A N 1
ATOM 1437 C CA . HIS A 1 180 ? 12.939 12.009 -33.671 1.00 89.88 180 HIS A CA 1
ATOM 1438 C C . HIS A 1 180 ? 13.432 13.130 -34.587 1.00 89.88 180 HIS A C 1
ATOM 1440 O O . HIS A 1 180 ? 12.720 13.548 -35.496 1.00 89.88 180 HIS A O 1
ATOM 1446 N N . THR A 1 181 ? 14.655 13.610 -34.368 1.00 90.06 181 THR A N 1
ATOM 1447 C CA . THR A 1 181 ? 15.279 14.672 -35.168 1.00 90.06 181 THR A CA 1
ATOM 1448 C C . THR A 1 181 ? 15.912 14.155 -36.465 1.00 90.06 181 THR A C 1
ATOM 1450 O O . THR A 1 181 ? 16.397 14.947 -37.274 1.00 90.06 181 THR A O 1
ATOM 1453 N N . HIS A 1 182 ? 15.911 12.835 -36.690 1.00 89.19 182 HIS A N 1
ATOM 1454 C CA . HIS A 1 182 ? 16.586 12.201 -37.816 1.00 89.19 182 HIS A CA 1
ATOM 1455 C C . HIS A 1 182 ? 15.607 11.608 -38.834 1.00 89.19 182 HIS A C 1
ATOM 1457 O O . HIS A 1 182 ? 14.649 10.923 -38.484 1.00 89.19 182 HIS A O 1
ATOM 1463 N N . ASP A 1 183 ? 15.917 11.767 -40.125 1.00 91.38 183 ASP A N 1
ATOM 1464 C CA . ASP A 1 183 ? 15.243 11.013 -41.188 1.00 91.38 183 ASP A CA 1
ATOM 1465 C C . ASP A 1 183 ? 15.341 9.505 -40.931 1.00 91.38 183 ASP A C 1
ATOM 1467 O O . ASP A 1 183 ? 16.364 9.023 -40.439 1.00 91.38 183 ASP A O 1
ATOM 1471 N N . ALA A 1 184 ? 14.356 8.724 -41.385 1.00 91.69 184 ALA A N 1
ATOM 1472 C CA . ALA A 1 184 ? 14.318 7.271 -41.170 1.00 91.69 184 ALA A CA 1
ATOM 1473 C C . ALA A 1 184 ? 15.637 6.555 -41.539 1.00 91.69 184 ALA A C 1
ATOM 1475 O O . ALA A 1 184 ? 16.092 5.654 -40.835 1.00 91.69 184 ALA A O 1
ATOM 1476 N N . LYS A 1 185 ? 16.305 6.984 -42.619 1.00 92.94 185 LYS A N 1
ATOM 1477 C CA . LYS A 1 185 ? 17.607 6.429 -43.034 1.00 92.94 185 LYS A CA 1
ATOM 1478 C C . LYS A 1 185 ? 18.733 6.767 -42.055 1.00 92.94 185 LYS A C 1
ATOM 1480 O O . LYS A 1 185 ? 19.600 5.928 -41.815 1.00 92.94 185 LYS A O 1
ATOM 1485 N N . ASN A 1 186 ? 18.739 7.986 -41.527 1.00 91.69 186 ASN A N 1
ATOM 1486 C CA . ASN A 1 186 ? 19.776 8.482 -40.628 1.00 91.69 186 ASN A CA 1
ATOM 1487 C C . ASN A 1 186 ? 19.567 7.953 -39.205 1.00 91.69 186 ASN A C 1
ATOM 1489 O O . ASN A 1 186 ? 20.536 7.513 -38.592 1.00 91.69 186 ASN A O 1
ATOM 1493 N N . GLY A 1 187 ? 18.318 7.852 -38.743 1.00 93.94 187 GLY A N 1
ATOM 1494 C CA . GLY A 1 187 ? 17.987 7.233 -37.460 1.00 93.94 187 GLY A CA 1
ATOM 1495 C C . GLY A 1 187 ? 18.412 5.763 -37.398 1.00 93.94 187 GLY A C 1
ATOM 1496 O O . GLY A 1 187 ? 19.073 5.345 -36.451 1.00 93.94 187 GLY A O 1
ATOM 1497 N N . VAL A 1 188 ? 18.153 4.984 -38.459 1.00 94.00 188 VAL A N 1
ATOM 1498 C CA . VAL A 1 188 ? 18.601 3.579 -38.533 1.00 94.00 188 VAL A CA 1
ATOM 1499 C C . VAL A 1 188 ? 20.128 3.461 -38.561 1.00 94.00 188 VAL A C 1
ATOM 1501 O O . VAL A 1 188 ? 20.682 2.541 -37.958 1.00 94.00 188 VAL A O 1
ATOM 1504 N N . LYS A 1 189 ? 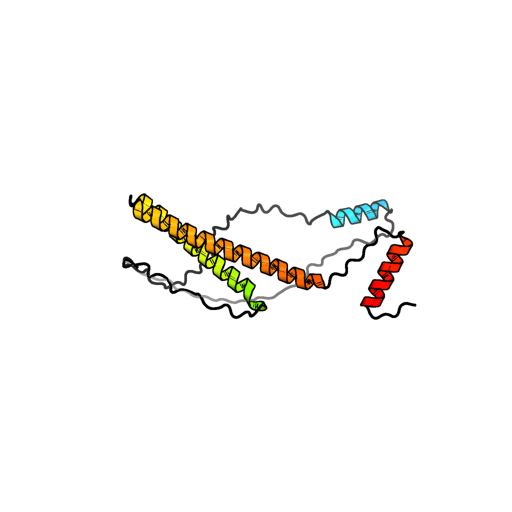20.833 4.362 -39.259 1.00 92.31 189 LYS A N 1
ATOM 1505 C CA . LYS A 1 189 ? 22.306 4.376 -39.265 1.00 92.31 189 LYS A CA 1
ATOM 1506 C C . LYS A 1 189 ? 22.865 4.679 -37.877 1.00 92.31 189 LYS A C 1
ATOM 1508 O O . LYS A 1 189 ? 23.740 3.950 -37.422 1.00 92.31 189 LYS A O 1
ATOM 1513 N N . LEU A 1 190 ? 22.336 5.704 -37.212 1.00 91.50 190 LEU A N 1
ATOM 1514 C CA . LEU A 1 190 ? 22.754 6.104 -35.873 1.00 91.50 190 LEU A CA 1
ATOM 1515 C C . LEU A 1 190 ? 22.538 4.971 -34.862 1.00 91.50 190 LEU A C 1
ATOM 1517 O O . LEU A 1 190 ? 23.470 4.591 -34.155 1.00 91.50 190 LEU A O 1
ATOM 1521 N N . LEU A 1 191 ? 21.357 4.345 -34.886 1.00 92.44 191 LEU A N 1
ATOM 1522 C CA . LEU A 1 191 ? 21.055 3.175 -34.063 1.00 92.44 191 LEU A CA 1
ATOM 1523 C C . LEU A 1 191 ? 22.046 2.025 -34.313 1.00 92.44 191 LEU A C 1
ATOM 1525 O O . LEU A 1 191 ? 22.582 1.451 -33.367 1.00 92.44 191 LEU A O 1
ATOM 1529 N N . LYS A 1 192 ? 22.345 1.707 -35.581 1.00 92.44 192 LYS A N 1
ATOM 1530 C CA . LYS A 1 192 ? 23.329 0.666 -35.930 1.00 92.44 192 LYS A CA 1
ATOM 1531 C C . LYS A 1 192 ? 24.728 0.974 -35.396 1.00 92.44 192 LYS A C 1
ATOM 1533 O O . LYS A 1 192 ? 25.407 0.049 -34.959 1.00 92.44 192 LYS A O 1
ATOM 1538 N N . CYS A 1 193 ? 25.164 2.232 -35.443 1.00 89.94 193 CYS A N 1
ATOM 1539 C CA . CYS A 1 193 ? 26.459 2.642 -34.899 1.00 89.94 193 CYS A CA 1
ATOM 1540 C C . CYS A 1 193 ? 26.521 2.438 -33.381 1.00 89.94 193 CYS A C 1
ATOM 1542 O O . CYS A 1 193 ? 27.478 1.836 -32.898 1.00 89.94 193 CYS A O 1
ATOM 1544 N N . HIS A 1 194 ? 25.486 2.854 -32.643 1.00 89.88 194 HIS A N 1
ATOM 1545 C CA . HIS A 1 194 ? 25.425 2.643 -31.194 1.00 89.88 194 HIS A CA 1
ATOM 1546 C C . HIS A 1 194 ? 25.415 1.156 -30.826 1.00 89.88 194 HIS A C 1
ATOM 1548 O O . HIS A 1 194 ? 26.218 0.732 -29.998 1.00 89.88 194 HIS A O 1
ATOM 1554 N N . LEU A 1 195 ? 24.599 0.338 -31.500 1.00 91.38 195 LEU A N 1
ATOM 1555 C CA . LEU A 1 195 ? 24.562 -1.111 -31.261 1.00 91.38 195 LEU A CA 1
ATOM 1556 C C . LEU A 1 195 ? 25.911 -1.785 -31.545 1.00 91.38 195 LEU A C 1
ATOM 1558 O O . LEU A 1 195 ? 26.334 -2.661 -30.795 1.00 91.38 195 LEU A O 1
ATOM 1562 N N . ARG A 1 196 ? 26.613 -1.367 -32.604 1.00 90.75 196 ARG A N 1
ATOM 1563 C CA . ARG A 1 196 ? 27.960 -1.871 -32.912 1.00 90.75 196 ARG A CA 1
ATOM 1564 C C . ARG A 1 196 ? 28.982 -1.479 -31.855 1.00 90.75 196 ARG A C 1
ATOM 1566 O O . ARG A 1 196 ? 29.756 -2.336 -31.442 1.00 90.75 196 ARG A O 1
ATOM 1573 N N . SER A 1 197 ? 28.955 -0.224 -31.412 1.00 87.62 197 SER A N 1
ATOM 1574 C CA . SER A 1 197 ? 29.842 0.269 -30.358 1.00 87.62 197 SER A CA 1
ATOM 1575 C C . SER A 1 197 ? 29.643 -0.503 -29.055 1.00 87.62 197 SER A C 1
ATOM 1577 O O . SER A 1 197 ? 30.622 -0.919 -28.445 1.00 87.62 197 SER A O 1
ATOM 1579 N N . LEU A 1 198 ? 28.388 -0.744 -28.659 1.00 87.44 198 LEU A N 1
ATOM 1580 C CA . LEU A 1 198 ? 28.055 -1.520 -27.460 1.00 87.44 198 LEU A CA 1
ATOM 1581 C C . LEU A 1 198 ? 28.459 -2.996 -27.592 1.00 87.44 198 LEU A C 1
ATOM 1583 O O . LEU A 1 198 ? 28.892 -3.605 -26.622 1.00 87.44 198 LEU A O 1
ATOM 1587 N N . ALA A 1 199 ? 28.381 -3.561 -28.799 1.00 88.00 199 ALA A N 1
ATOM 1588 C CA . ALA A 1 199 ? 28.821 -4.926 -29.086 1.00 88.00 199 ALA A CA 1
ATOM 1589 C C . ALA A 1 199 ? 30.348 -5.070 -29.277 1.00 88.00 199 ALA A C 1
ATOM 1591 O O . ALA A 1 199 ? 30.817 -6.164 -29.592 1.00 88.00 199 ALA A O 1
ATOM 1592 N N . GLY A 1 200 ? 31.130 -3.987 -29.153 1.00 86.19 200 GLY A N 1
ATOM 1593 C CA . GLY A 1 200 ? 32.579 -3.999 -29.391 1.00 86.19 200 GLY A CA 1
ATOM 1594 C C . GLY A 1 200 ? 32.976 -4.255 -30.852 1.00 86.19 200 GLY A C 1
ATOM 1595 O O . GLY A 1 200 ? 34.110 -4.641 -31.133 1.00 86.19 200 GLY A O 1
ATOM 1596 N N . ILE A 1 201 ? 32.052 -4.065 -31.800 1.00 89.00 201 ILE A N 1
ATOM 1597 C CA . ILE A 1 201 ? 32.294 -4.281 -33.228 1.00 89.00 201 ILE A CA 1
ATOM 1598 C C . ILE A 1 201 ? 32.788 -2.964 -33.839 1.00 89.00 201 ILE A C 1
ATOM 1600 O O . ILE A 1 201 ? 32.067 -1.965 -33.782 1.00 89.00 201 ILE A O 1
ATOM 1604 N N . PRO A 1 202 ? 33.966 -2.935 -34.487 1.00 76.25 202 PRO A N 1
ATOM 1605 C CA . PRO A 1 202 ? 34.475 -1.717 -35.098 1.00 76.25 202 PRO A CA 1
ATOM 1606 C C . PRO A 1 202 ? 33.528 -1.211 -36.195 1.00 76.25 202 PRO A C 1
ATOM 1608 O O . PRO A 1 202 ? 33.092 -1.964 -37.076 1.00 76.25 202 PRO A O 1
ATOM 1611 N N . CYS A 1 203 ? 33.215 0.084 -36.144 1.00 63.50 203 CYS A N 1
ATOM 1612 C CA . CYS A 1 203 ? 32.458 0.761 -37.188 1.00 63.50 203 CYS A CA 1
ATOM 1613 C C . CYS A 1 203 ? 33.321 0.858 -38.455 1.00 63.50 203 CYS A C 1
ATOM 1615 O O . CYS A 1 203 ? 34.373 1.490 -38.447 1.00 63.50 203 CYS A O 1
ATOM 1617 N N . LYS A 1 204 ? 32.873 0.189 -39.520 1.00 61.22 204 LYS A N 1
ATOM 1618 C CA . LYS A 1 204 ? 33.384 0.340 -40.889 1.00 61.22 204 LYS A CA 1
ATOM 1619 C C . LYS A 1 204 ? 32.545 1.350 -41.647 1.00 61.22 204 LYS A C 1
ATOM 1621 O O . LYS A 1 204 ? 31.305 1.275 -41.459 1.00 61.22 204 LYS A O 1
#

Radius of gyration: 35.62 Å; chains: 1; bounding box: 66×88×86 Å

InterPro domains:
  IPR013899 Domain of unknown function DUF1771 [PF08590] (107-168)
  IPR013899 Domain of unknown function DUF1771 [SM01162] (104-169)

pLDDT: mean 70.82, std 20.84, range [32.03, 97.88]

Organism: Colocasia esculenta (NCBI:txid4460)